Protein AF-A0A961PCQ4-F1 (afdb_monomer_lite)

Radius of gyration: 24.66 Å; chains: 1; bounding box: 70×44×62 Å

Foldseek 3Di:
DAAEEEEEDAAPDDDALQSQVLQQLQVPDRSYDHQYYAYDHADDAPADPVVVVVLVVLCVVPPADRPDPPPGDPPDRHPHDDDPAGPPRNQEYEYLRPPPVQQVCQARHVQGYKYKQLSDHQQLQLCLLVVPQKRKIWIWGHHPPDDIHTADIDIDGRDNRSSNRSSVCSNPVSVLVVQQSVCCSPVVGGDHPPPVPPDCPPSNPPPPPPRDHDHPVSVVVSVVSVVVVVVVVVVQVVCVVVQRHPPDDWDWDWDDPPVPTDPVPTHTADDPGQWHWADWDWDDDPNWIKIKIWIQGNVLRATFIWMWTDDDRYTHTPGGPGDDPHHDDDD

Sequence (331 aa):
MSIGVGVVLVREETPGPGERRFIKAISEDPRFHLCMVAAADPVETARPTLVDTALRLEARVFPAPDRVPTDLPEIAAPPAGLPEALPAGCDVVVDFSHDPAVLSLAGAAPEGVWRLSAYAPDAGLAEARDRAPVTPVTLTRHRAGAPPEKISSARYDTKFLASRNVAQIREKSVQIALQALAGLALDGAPATPDPTAGPARKTDRVNGTARPSFASGDLPGYGLRTVTELASRALMAAGERIGRRPGMFELRLGHGDGLGFDPAASVPLTPP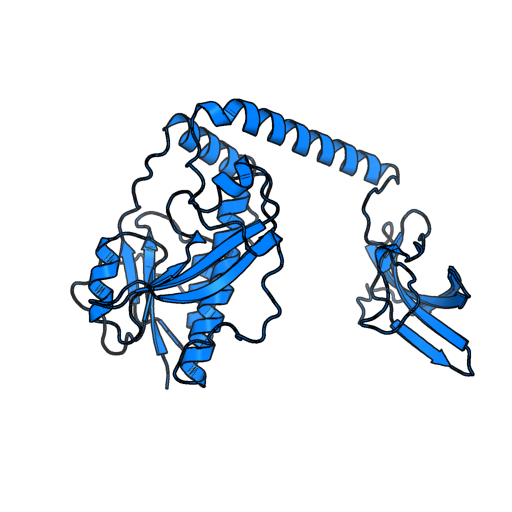AGTFWADPFLYQHDGTLYVFYEVYDYDTRRGHLDVGRVEADGMVPLGTALKRPYHLSYP

Structure (mmCIF, N/CA/C/O backbone):
data_AF-A0A961PCQ4-F1
#
_entry.id   AF-A0A961PCQ4-F1
#
loop_
_atom_site.group_PDB
_atom_site.id
_atom_site.type_symbol
_atom_site.label_atom_id
_atom_site.label_alt_id
_atom_site.label_comp_id
_atom_site.label_asym_id
_atom_site.label_entity_id
_atom_site.label_seq_id
_atom_site.pdbx_PDB_ins_code
_atom_site.Cartn_x
_atom_site.Cartn_y
_atom_site.Cartn_z
_atom_site.occupancy
_atom_site.B_iso_or_equiv
_atom_site.auth_seq_id
_atom_site.auth_comp_id
_atom_site.auth_asym_id
_atom_site.auth_atom_id
_atom_site.pdbx_PDB_model_num
ATOM 1 N N . MET A 1 1 ? -10.494 -5.145 -27.746 1.00 67.25 1 MET A N 1
ATOM 2 C CA . MET A 1 1 ? -9.099 -5.463 -28.118 1.00 67.25 1 MET A CA 1
ATOM 3 C C . MET A 1 1 ? -8.402 -5.861 -26.828 1.00 67.25 1 MET A C 1
ATOM 5 O O . MET A 1 1 ? -8.657 -5.194 -25.835 1.00 67.25 1 MET A O 1
ATOM 9 N N . SER A 1 2 ? -7.677 -6.981 -26.787 1.00 90.00 2 SER A N 1
ATOM 10 C CA . SER A 1 2 ? -6.960 -7.384 -25.565 1.00 90.00 2 SER A CA 1
ATOM 11 C C . SER A 1 2 ? -5.630 -6.636 -25.514 1.00 90.00 2 SER A C 1
ATOM 13 O O . SER A 1 2 ? -4.929 -6.631 -26.522 1.00 90.00 2 SER A O 1
ATOM 15 N N . ILE A 1 3 ? -5.318 -5.998 -24.386 1.00 95.81 3 ILE A N 1
ATOM 16 C CA . ILE A 1 3 ? -4.061 -5.268 -24.178 1.00 95.81 3 ILE A CA 1
ATOM 17 C C . ILE A 1 3 ? -2.992 -6.248 -23.689 1.00 95.81 3 ILE A C 1
ATOM 19 O O . ILE A 1 3 ? -3.194 -6.938 -22.685 1.00 95.81 3 ILE A O 1
ATOM 23 N N . GLY A 1 4 ? -1.853 -6.300 -24.374 1.00 96.56 4 GLY A N 1
ATOM 24 C CA . GLY A 1 4 ? -0.708 -7.099 -23.954 1.00 96.56 4 GLY A CA 1
ATOM 25 C C . GLY A 1 4 ? 0.109 -6.401 -22.887 1.00 96.56 4 GLY A C 1
ATOM 26 O O . GLY A 1 4 ? 0.644 -5.316 -23.106 1.00 96.56 4 GLY A O 1
ATOM 27 N N . VAL A 1 5 ? 0.223 -7.042 -21.728 1.00 97.50 5 VAL A N 1
ATOM 28 C CA . VAL A 1 5 ? 0.931 -6.511 -20.563 1.00 97.50 5 VAL A CA 1
ATOM 29 C C . VAL A 1 5 ? 2.194 -7.324 -20.316 1.00 97.50 5 VAL A C 1
ATOM 31 O O . VAL A 1 5 ? 2.135 -8.513 -20.002 1.00 97.50 5 VAL A O 1
ATOM 34 N N . GLY A 1 6 ? 3.349 -6.683 -20.465 1.00 95.88 6 GLY A N 1
ATOM 35 C CA . GLY A 1 6 ? 4.639 -7.220 -20.059 1.00 95.88 6 GLY A CA 1
ATOM 36 C C . GLY A 1 6 ? 4.927 -6.824 -18.618 1.00 95.88 6 GLY A C 1
ATOM 37 O O . GLY A 1 6 ? 4.655 -5.694 -18.221 1.00 95.88 6 GLY A O 1
ATOM 38 N N . VAL A 1 7 ? 5.485 -7.731 -17.825 1.00 95.56 7 VAL A N 1
ATOM 39 C CA . VAL A 1 7 ? 5.841 -7.472 -16.427 1.00 95.56 7 VAL A CA 1
ATOM 40 C C . VAL A 1 7 ? 7.334 -7.683 -16.232 1.00 95.56 7 VAL A C 1
ATOM 42 O O . VAL A 1 7 ? 7.876 -8.717 -16.621 1.00 95.56 7 VAL A O 1
ATOM 45 N N . VAL A 1 8 ? 7.998 -6.711 -15.608 1.00 95.06 8 VAL A N 1
ATOM 46 C CA . VAL A 1 8 ? 9.401 -6.830 -15.198 1.00 95.06 8 VAL A CA 1
ATOM 47 C C . VAL A 1 8 ? 9.481 -6.847 -13.679 1.00 95.06 8 VAL A C 1
ATOM 49 O O . VAL A 1 8 ? 9.004 -5.930 -13.009 1.00 95.06 8 VAL A O 1
ATOM 52 N N . LEU A 1 9 ? 10.078 -7.909 -13.146 1.00 93.38 9 LEU A N 1
ATOM 53 C CA . LEU A 1 9 ? 10.262 -8.161 -11.720 1.00 93.38 9 LEU A CA 1
ATOM 54 C C . LEU A 1 9 ? 11.734 -7.981 -11.328 1.00 93.38 9 LEU A C 1
ATOM 56 O O . LEU A 1 9 ? 12.618 -7.937 -12.185 1.00 93.38 9 LEU A O 1
ATOM 60 N N . VAL A 1 10 ? 12.000 -7.892 -10.027 1.00 90.12 10 VAL A N 1
ATOM 61 C CA . VAL A 1 10 ? 13.371 -7.914 -9.499 1.00 90.12 10 VAL A CA 1
ATOM 62 C C . VAL A 1 10 ? 13.916 -9.344 -9.569 1.00 90.12 10 VAL A C 1
ATOM 64 O O . VAL A 1 10 ? 13.238 -10.294 -9.175 1.00 90.12 10 VAL A O 1
ATOM 67 N N . ARG A 1 11 ? 15.135 -9.508 -10.088 1.00 83.81 11 ARG A N 1
ATOM 68 C CA . ARG A 1 11 ? 15.838 -10.795 -10.171 1.00 83.81 11 ARG A CA 1
ATOM 69 C C . ARG A 1 11 ? 16.103 -11.364 -8.778 1.00 83.81 11 ARG A C 1
ATOM 71 O O . ARG A 1 11 ? 16.409 -10.620 -7.856 1.00 83.81 11 ARG A O 1
ATOM 78 N N . GLU A 1 12 ? 16.003 -12.690 -8.650 1.00 69.81 12 GLU A N 1
ATOM 79 C CA . GLU A 1 12 ? 16.294 -13.448 -7.415 1.00 69.81 12 GLU A CA 1
ATOM 80 C C . GLU A 1 12 ? 15.431 -13.090 -6.188 1.00 69.81 12 GLU A C 1
ATOM 82 O O . GLU A 1 12 ? 15.579 -13.700 -5.129 1.00 69.81 12 GLU A O 1
ATOM 87 N N . GLU A 1 13 ? 14.461 -12.185 -6.330 1.00 76.12 13 GLU A N 1
ATOM 88 C CA . GLU A 1 13 ? 13.454 -11.908 -5.313 1.00 76.12 13 GLU A CA 1
ATOM 89 C C . GLU A 1 13 ? 12.154 -12.652 -5.630 1.00 76.12 13 GLU A C 1
ATOM 91 O O . GLU A 1 13 ? 11.633 -12.624 -6.747 1.00 76.12 13 GLU A O 1
ATOM 96 N N . THR A 1 14 ? 11.580 -13.312 -4.621 1.00 80.81 14 THR A N 1
ATOM 97 C CA . THR A 1 14 ? 10.211 -13.820 -4.736 1.00 80.81 14 THR A CA 1
ATOM 98 C C . THR A 1 14 ? 9.259 -12.632 -4.889 1.00 80.81 14 THR A C 1
ATOM 100 O O . THR A 1 14 ? 9.303 -11.745 -4.029 1.00 80.81 14 THR A O 1
ATOM 103 N N . PRO A 1 15 ? 8.367 -12.613 -5.897 1.00 85.69 15 PRO A N 1
ATOM 104 C CA . PRO A 1 15 ? 7.473 -11.482 -6.122 1.00 85.69 15 PRO A CA 1
ATOM 105 C C . PRO A 1 15 ? 6.664 -11.151 -4.869 1.00 85.69 15 PRO A C 1
ATOM 107 O O . PRO A 1 15 ? 6.107 -12.053 -4.232 1.00 85.69 15 PRO A O 1
ATOM 110 N N . GLY A 1 16 ? 6.595 -9.870 -4.511 1.00 87.38 16 GLY A N 1
ATOM 111 C CA . GLY A 1 16 ? 5.849 -9.410 -3.346 1.00 87.38 16 GLY A CA 1
ATOM 112 C C . GLY A 1 16 ? 4.325 -9.529 -3.509 1.00 87.38 16 GLY A C 1
ATOM 113 O O . GLY A 1 16 ? 3.816 -9.826 -4.595 1.00 87.38 16 GLY A O 1
ATOM 114 N N . PRO A 1 17 ? 3.549 -9.267 -2.439 1.00 88.69 17 PRO A N 1
ATOM 115 C CA . PRO A 1 17 ? 2.088 -9.291 -2.489 1.00 88.69 17 PRO A CA 1
ATOM 116 C C . PRO A 1 17 ? 1.465 -8.407 -3.582 1.00 88.69 17 PRO A C 1
ATOM 118 O O . PRO A 1 17 ? 0.441 -8.781 -4.152 1.00 88.69 17 PRO A O 1
ATOM 121 N N . GLY A 1 18 ? 2.059 -7.246 -3.883 1.00 91.62 18 GLY A N 1
ATOM 122 C CA . GLY A 1 18 ? 1.557 -6.329 -4.912 1.00 91.62 18 GLY A CA 1
ATOM 123 C C . GLY A 1 18 ? 1.711 -6.899 -6.315 1.00 91.62 18 GLY A C 1
ATOM 124 O O . GLY A 1 18 ? 0.737 -7.001 -7.054 1.00 91.62 18 GLY A O 1
ATOM 125 N N . GLU A 1 19 ? 2.915 -7.349 -6.646 1.00 92.44 19 GLU A N 1
ATOM 126 C CA . GLU A 1 19 ? 3.290 -7.933 -7.930 1.00 92.44 19 GLU A CA 1
ATOM 127 C C . GLU A 1 19 ? 2.440 -9.169 -8.222 1.00 92.44 19 GLU A C 1
ATOM 129 O O . GLU A 1 19 ? 1.870 -9.298 -9.302 1.00 92.44 19 GLU A O 1
ATOM 134 N N . ARG A 1 20 ? 2.265 -10.043 -7.224 1.00 90.81 20 ARG A N 1
ATOM 135 C CA . ARG A 1 20 ? 1.424 -11.240 -7.347 1.00 90.81 20 ARG A CA 1
ATOM 136 C C . ARG A 1 20 ? -0.045 -10.893 -7.572 1.00 90.81 20 ARG A C 1
ATOM 138 O O . ARG A 1 20 ? -0.682 -11.493 -8.432 1.00 90.81 20 ARG A O 1
ATOM 145 N N . ARG A 1 21 ? -0.584 -9.897 -6.856 1.00 91.38 21 ARG A N 1
ATOM 146 C CA . ARG A 1 21 ? -1.952 -9.401 -7.098 1.00 91.38 21 ARG A CA 1
ATOM 147 C C . ARG A 1 21 ? -2.116 -8.800 -8.480 1.00 91.38 21 ARG A C 1
ATOM 149 O O . ARG A 1 21 ? -3.144 -9.027 -9.106 1.00 91.38 21 ARG A O 1
ATOM 156 N N . PHE A 1 22 ? -1.124 -8.044 -8.937 1.00 94.44 22 PHE A N 1
ATOM 157 C CA . PHE A 1 22 ? -1.128 -7.463 -10.268 1.00 94.44 22 PHE A CA 1
ATOM 158 C C . PHE A 1 22 ? -1.162 -8.562 -11.333 1.00 94.44 22 PHE A C 1
ATOM 160 O O . PHE A 1 22 ? -2.079 -8.591 -12.144 1.00 94.44 22 PHE A O 1
ATOM 167 N N . ILE A 1 23 ? -0.232 -9.519 -11.273 1.00 92.50 23 ILE A N 1
ATOM 168 C CA . ILE A 1 23 ? -0.149 -10.633 -12.227 1.00 92.50 23 ILE A CA 1
ATOM 169 C C . ILE A 1 23 ? -1.435 -11.469 -1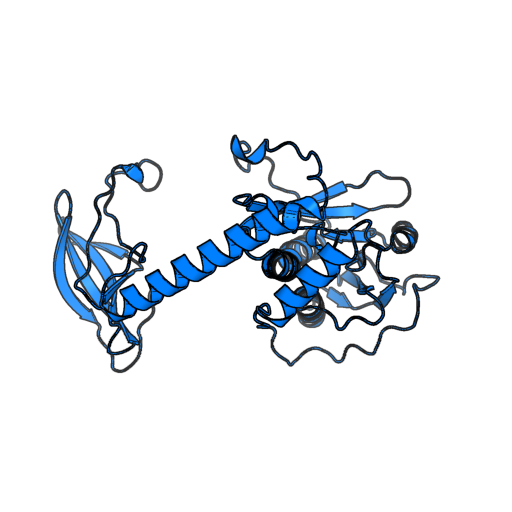2.218 1.00 92.50 23 ILE A C 1
ATOM 171 O O . ILE A 1 23 ? -1.954 -11.791 -13.287 1.00 92.50 23 ILE A O 1
ATOM 175 N N . LYS A 1 24 ? -1.991 -11.770 -11.036 1.00 90.88 24 LYS A N 1
ATOM 176 C CA . LYS A 1 24 ? -3.276 -12.474 -10.913 1.00 90.88 24 LYS A CA 1
ATOM 177 C C . LYS A 1 24 ? -4.404 -11.701 -11.596 1.00 90.88 24 LYS A C 1
ATOM 179 O O . LYS A 1 24 ? -5.091 -12.260 -12.440 1.00 90.88 24 LYS A O 1
ATOM 184 N N . ALA A 1 25 ? -4.542 -10.408 -11.297 1.00 92.44 25 ALA A N 1
ATOM 185 C CA . ALA A 1 25 ? -5.584 -9.566 -11.880 1.00 92.44 25 ALA A CA 1
ATOM 186 C C . ALA A 1 25 ? -5.478 -9.464 -13.412 1.00 92.44 25 ALA A C 1
ATOM 188 O O . ALA A 1 25 ? -6.495 -9.523 -14.093 1.00 92.44 25 ALA A O 1
ATOM 189 N N . ILE A 1 26 ? -4.261 -9.363 -13.959 1.00 93.94 26 ILE A N 1
ATOM 190 C CA . ILE A 1 26 ? -4.030 -9.382 -15.413 1.00 93.94 26 ILE A CA 1
ATOM 191 C C . ILE A 1 26 ? -4.387 -10.738 -16.030 1.00 93.94 26 ILE A C 1
ATOM 193 O O . ILE A 1 26 ? -4.901 -10.782 -17.140 1.00 93.94 26 ILE A O 1
ATOM 197 N N . SER A 1 27 ? -4.127 -11.838 -15.323 1.00 90.00 27 SER A N 1
ATOM 198 C CA . SER A 1 27 ? -4.375 -13.192 -15.836 1.00 90.00 27 SER A CA 1
ATOM 199 C C . SER A 1 27 ? -5.857 -13.588 -15.810 1.00 90.00 27 SER A C 1
ATOM 201 O O . SER A 1 27 ? -6.270 -14.444 -16.587 1.00 90.00 27 SER A O 1
ATOM 203 N N . GLU A 1 28 ? -6.656 -12.995 -14.919 1.00 91.19 28 GLU A N 1
ATOM 204 C CA . GLU A 1 28 ? -8.084 -13.311 -14.752 1.00 91.19 28 GLU A CA 1
ATOM 205 C C . GLU A 1 28 ? -9.019 -12.401 -15.559 1.00 91.19 28 GLU A C 1
ATOM 207 O O . GLU A 1 28 ? -10.178 -12.751 -15.786 1.00 91.19 28 GLU A O 1
ATOM 212 N N . ASP A 1 29 ? -8.545 -11.231 -15.989 1.00 93.69 29 ASP A N 1
ATOM 213 C CA . ASP A 1 29 ? -9.359 -10.260 -16.714 1.00 93.69 29 ASP A CA 1
ATOM 214 C C . ASP A 1 29 ? -9.207 -10.434 -18.238 1.00 93.69 29 ASP A C 1
ATOM 216 O O . ASP A 1 29 ? -8.116 -10.235 -18.776 1.00 93.69 29 ASP A O 1
ATOM 220 N N . PRO A 1 30 ? -10.291 -10.736 -18.980 1.00 94.38 30 PRO A N 1
ATOM 221 C CA . PRO A 1 30 ? -10.228 -11.019 -20.417 1.00 94.38 30 PRO A CA 1
ATOM 222 C C . PRO A 1 30 ? -9.809 -9.816 -21.279 1.00 94.38 30 PRO A C 1
ATOM 224 O O . PRO A 1 30 ? -9.543 -9.971 -22.474 1.00 94.38 30 PRO A O 1
ATOM 227 N N . ARG A 1 31 ? -9.773 -8.604 -20.711 1.00 95.25 31 ARG A N 1
ATOM 228 C CA . ARG A 1 31 ? -9.285 -7.401 -21.401 1.00 95.25 31 ARG A CA 1
ATOM 229 C C . ARG A 1 31 ? -7.768 -7.374 -21.528 1.00 95.25 31 ARG A C 1
ATOM 231 O O . ARG A 1 31 ? -7.260 -6.605 -22.343 1.00 95.25 31 ARG A O 1
ATOM 238 N N . PHE A 1 32 ? -7.058 -8.189 -20.755 1.00 95.94 32 PHE A N 1
ATOM 239 C CA . PHE A 1 32 ? -5.605 -8.224 -20.737 1.00 95.94 32 PHE A CA 1
ATOM 240 C C . PHE A 1 32 ? -5.087 -9.598 -21.151 1.00 95.94 32 PHE A C 1
ATOM 242 O O . PHE A 1 32 ? -5.785 -10.607 -21.068 1.00 95.94 32 PHE A O 1
ATOM 249 N N . HIS A 1 33 ? -3.843 -9.636 -21.606 1.00 93.44 33 HIS A N 1
ATOM 250 C CA . HIS A 1 33 ? -3.085 -10.872 -21.700 1.00 93.44 33 HIS A CA 1
ATOM 251 C C . HIS A 1 33 ? -1.651 -10.617 -21.241 1.00 93.44 33 HIS A C 1
ATOM 253 O O . HIS A 1 33 ? -1.031 -9.615 -21.596 1.00 93.44 33 HIS A O 1
ATOM 259 N N . LEU A 1 34 ? -1.115 -11.523 -20.428 1.00 92.94 34 LEU A N 1
ATOM 260 C CA . LEU A 1 34 ? 0.263 -11.450 -19.956 1.00 92.94 34 LEU A CA 1
ATOM 261 C C . LEU A 1 34 ? 1.207 -11.869 -21.100 1.00 92.94 34 LEU A C 1
ATOM 263 O O . LEU A 1 34 ? 1.381 -13.061 -21.341 1.00 92.94 34 LEU A O 1
ATOM 267 N N . CYS A 1 35 ? 1.792 -10.907 -21.827 1.00 92.12 35 CYS A N 1
ATOM 268 C CA . CYS A 1 35 ? 2.689 -11.192 -22.964 1.00 92.12 35 CYS A CA 1
ATOM 269 C C . CYS A 1 35 ? 4.089 -11.632 -22.525 1.00 92.12 35 CYS A C 1
ATOM 271 O O . CYS A 1 35 ? 4.787 -12.304 -23.282 1.00 92.12 35 CYS A O 1
ATOM 273 N N . MET A 1 36 ? 4.527 -11.228 -21.330 1.00 91.44 36 MET A N 1
ATOM 274 C CA . MET A 1 36 ? 5.896 -11.441 -20.871 1.00 91.44 36 MET A CA 1
ATOM 275 C C . MET A 1 36 ? 6.005 -11.325 -19.352 1.00 91.44 36 MET A C 1
ATOM 277 O O . MET A 1 36 ? 5.425 -10.417 -18.758 1.00 91.44 36 MET A O 1
ATOM 281 N N . VAL A 1 37 ? 6.846 -12.170 -18.752 1.00 91.50 37 VAL A N 1
ATOM 282 C CA . VAL A 1 37 ? 7.419 -11.947 -17.418 1.00 91.50 37 VAL A CA 1
ATOM 283 C C . VAL A 1 37 ? 8.940 -12.035 -17.536 1.00 91.50 37 VAL A C 1
ATOM 285 O O . VAL A 1 37 ? 9.466 -13.068 -17.942 1.00 91.50 37 VAL A O 1
ATOM 288 N N . ALA A 1 38 ? 9.640 -10.951 -17.211 1.00 91.88 38 ALA A N 1
ATOM 289 C CA . ALA A 1 38 ? 11.100 -10.853 -17.259 1.00 91.88 38 ALA A CA 1
ATOM 290 C C . ALA A 1 38 ? 11.667 -10.407 -15.902 1.00 91.88 38 ALA A C 1
ATOM 292 O O . ALA A 1 38 ? 10.926 -9.934 -15.036 1.00 91.88 38 ALA A O 1
ATOM 293 N N . ALA A 1 39 ? 12.982 -10.548 -15.718 1.00 91.25 39 ALA A N 1
ATOM 294 C CA . ALA A 1 39 ? 13.672 -10.133 -14.500 1.00 91.25 39 ALA A CA 1
ATOM 295 C C . ALA A 1 39 ? 14.844 -9.191 -14.786 1.00 91.25 39 ALA A C 1
ATOM 297 O O . ALA A 1 39 ? 15.755 -9.506 -15.558 1.00 91.25 39 ALA A O 1
ATOM 298 N N . ALA A 1 40 ? 14.842 -8.064 -14.087 1.00 92.06 40 ALA A N 1
ATOM 299 C CA . ALA A 1 40 ? 15.892 -7.059 -14.120 1.00 92.06 40 ALA A CA 1
ATOM 300 C C . ALA A 1 40 ? 16.693 -7.050 -12.816 1.00 92.06 40 ALA A C 1
ATOM 302 O O . ALA A 1 40 ? 16.262 -7.607 -11.804 1.00 92.06 40 ALA A O 1
ATOM 303 N N . ASP A 1 41 ? 17.872 -6.442 -12.852 1.00 88.44 41 ASP A N 1
ATOM 304 C CA . ASP A 1 41 ? 18.743 -6.393 -11.686 1.00 88.44 41 ASP A CA 1
ATOM 305 C C . ASP A 1 41 ? 18.175 -5.452 -10.608 1.00 88.44 41 ASP A C 1
ATOM 307 O O . ASP A 1 41 ? 17.523 -4.452 -10.926 1.00 88.44 41 ASP A O 1
ATOM 311 N N . PRO A 1 42 ? 18.365 -5.762 -9.313 1.00 84.94 42 PRO A N 1
ATOM 312 C CA . PRO A 1 42 ? 17.936 -4.869 -8.247 1.00 84.94 42 PRO A CA 1
ATOM 313 C C . PRO A 1 42 ? 18.697 -3.544 -8.335 1.00 84.94 42 PRO A C 1
ATOM 315 O O . PRO A 1 42 ? 19.916 -3.511 -8.503 1.00 84.94 42 PRO A O 1
ATOM 318 N N . VAL A 1 43 ? 17.985 -2.431 -8.167 1.00 87.50 43 VAL A N 1
ATOM 319 C CA . VAL A 1 43 ? 18.617 -1.109 -8.137 1.00 87.50 43 VAL A CA 1
ATOM 320 C C . VAL A 1 43 ? 19.382 -0.931 -6.827 1.00 87.50 43 VAL A C 1
ATOM 322 O O . VAL A 1 43 ? 18.802 -1.007 -5.740 1.00 87.50 43 VAL A O 1
ATOM 325 N N . GLU A 1 44 ? 20.681 -0.643 -6.924 1.00 79.31 44 GLU A N 1
ATOM 326 C CA . GLU A 1 44 ? 21.497 -0.321 -5.756 1.00 79.31 44 GLU A CA 1
ATOM 327 C C . GLU A 1 44 ? 20.973 0.933 -5.046 1.00 79.31 44 GLU A C 1
ATOM 329 O O . GLU A 1 44 ? 20.745 1.987 -5.645 1.00 79.31 44 GLU A O 1
ATOM 334 N N . THR A 1 45 ? 20.802 0.830 -3.728 1.00 80.38 45 THR A N 1
ATOM 335 C CA . THR A 1 45 ? 20.418 1.968 -2.889 1.00 80.38 45 THR A CA 1
ATOM 336 C C . THR A 1 45 ? 21.661 2.596 -2.270 1.00 80.38 45 THR A C 1
ATOM 338 O O . THR A 1 45 ? 22.481 1.878 -1.705 1.00 80.38 45 THR A O 1
ATOM 341 N N . ALA A 1 46 ? 21.755 3.928 -2.238 1.00 82.69 46 ALA A N 1
ATOM 342 C CA . ALA A 1 46 ? 22.822 4.646 -1.524 1.00 82.69 46 ALA A CA 1
ATOM 343 C C . ALA A 1 46 ? 22.680 4.596 0.018 1.00 82.69 46 ALA A C 1
ATOM 345 O O . ALA A 1 46 ? 23.340 5.348 0.741 1.00 82.69 46 ALA A O 1
ATOM 346 N N . ARG A 1 47 ? 21.786 3.747 0.545 1.00 89.19 47 ARG A N 1
ATOM 347 C CA . ARG A 1 47 ? 21.514 3.629 1.978 1.00 89.19 47 ARG A CA 1
ATOM 348 C C . ARG A 1 47 ? 22.701 3.010 2.723 1.00 89.19 47 ARG A C 1
ATOM 350 O O . ARG A 1 47 ? 23.266 2.020 2.260 1.00 89.19 47 ARG A O 1
ATOM 357 N N . PRO A 1 48 ? 23.025 3.497 3.935 1.00 92.81 48 PRO A N 1
ATOM 358 C CA . PRO A 1 48 ? 24.041 2.867 4.769 1.00 92.81 48 PRO A CA 1
ATOM 359 C C . PRO A 1 48 ? 23.682 1.421 5.142 1.00 92.81 48 PRO A C 1
ATOM 361 O O . PRO A 1 48 ? 22.547 1.134 5.525 1.00 92.81 48 PRO A O 1
ATOM 364 N N . THR A 1 49 ? 24.673 0.524 5.155 1.00 92.75 49 THR A N 1
ATOM 365 C CA . THR A 1 49 ? 24.502 -0.904 5.497 1.00 92.75 49 THR A CA 1
ATOM 366 C C . THR A 1 49 ? 23.847 -1.123 6.862 1.00 92.75 49 THR A C 1
ATOM 368 O O . THR A 1 49 ? 23.054 -2.048 7.033 1.00 92.75 49 THR A O 1
ATOM 371 N N . LEU A 1 50 ? 24.143 -0.260 7.841 1.00 94.50 50 LEU A N 1
ATOM 372 C CA . LEU A 1 50 ? 23.533 -0.325 9.170 1.00 94.50 50 LEU A CA 1
ATOM 373 C C . LEU A 1 50 ? 22.014 -0.104 9.112 1.00 94.50 50 LEU A C 1
ATOM 375 O O . LEU A 1 50 ? 21.262 -0.809 9.782 1.00 94.50 50 LEU A O 1
ATOM 379 N N . VAL A 1 51 ? 21.569 0.852 8.294 1.00 93.94 51 VAL A N 1
ATOM 380 C CA . VAL A 1 51 ? 20.147 1.150 8.091 1.00 93.94 51 VAL A CA 1
ATOM 381 C C . VAL A 1 51 ? 19.465 -0.014 7.383 1.00 93.94 51 VAL A C 1
ATOM 383 O O . VAL A 1 51 ? 18.423 -0.476 7.841 1.00 93.94 51 VAL A O 1
ATOM 386 N N . ASP A 1 52 ? 20.074 -0.536 6.318 1.00 92.50 52 ASP A N 1
ATOM 387 C CA . ASP A 1 52 ? 19.535 -1.682 5.580 1.00 92.50 52 ASP A CA 1
ATOM 388 C C . ASP A 1 52 ? 19.394 -2.921 6.484 1.00 92.50 52 ASP A C 1
ATOM 390 O O . ASP A 1 52 ? 18.343 -3.559 6.524 1.00 92.50 52 ASP A O 1
ATOM 394 N N . THR A 1 53 ? 20.403 -3.192 7.318 1.00 94.88 53 THR A N 1
ATOM 395 C CA . THR A 1 53 ? 20.368 -4.279 8.310 1.00 94.88 53 THR A CA 1
ATOM 396 C C . THR A 1 53 ? 19.236 -4.092 9.322 1.00 94.88 53 THR A C 1
ATOM 398 O O . THR A 1 53 ? 18.507 -5.041 9.617 1.00 94.88 53 THR A O 1
ATOM 401 N N . ALA A 1 54 ? 19.054 -2.873 9.841 1.00 95.00 54 ALA A N 1
ATOM 402 C CA . ALA A 1 54 ? 17.991 -2.566 10.795 1.00 95.00 54 ALA A CA 1
ATOM 403 C C . ALA A 1 54 ? 16.592 -2.747 10.180 1.00 95.00 54 ALA A C 1
ATOM 405 O O . ALA A 1 54 ? 15.717 -3.339 10.811 1.00 95.00 54 ALA A O 1
ATOM 406 N N . LEU A 1 55 ? 16.392 -2.305 8.935 1.00 94.44 55 LEU A N 1
ATOM 407 C CA . LEU A 1 55 ? 15.124 -2.460 8.217 1.00 94.44 55 LEU A CA 1
ATOM 408 C C . LEU A 1 55 ? 14.824 -3.926 7.877 1.00 94.44 55 LEU A C 1
ATOM 410 O O . LEU A 1 55 ? 13.679 -4.358 8.014 1.00 94.44 55 LEU A O 1
ATOM 414 N N . ARG A 1 56 ? 15.837 -4.719 7.500 1.00 93.31 56 ARG A N 1
ATOM 415 C CA . ARG A 1 56 ? 15.690 -6.174 7.306 1.00 93.31 56 ARG A CA 1
ATOM 416 C C . ARG A 1 56 ? 15.304 -6.880 8.604 1.00 93.31 56 ARG A C 1
ATOM 418 O O . ARG A 1 56 ? 14.432 -7.749 8.594 1.00 93.31 56 ARG A O 1
ATOM 425 N N . LEU A 1 57 ? 15.924 -6.501 9.723 1.00 95.75 57 LEU A N 1
ATOM 426 C CA . LEU A 1 57 ? 15.566 -7.037 11.035 1.00 95.75 57 LEU A CA 1
ATOM 427 C C . LEU A 1 57 ? 14.129 -6.659 11.410 1.00 95.75 57 LEU A C 1
ATOM 429 O O . LEU A 1 57 ? 13.367 -7.524 11.834 1.00 95.75 57 LEU A O 1
ATOM 433 N N . GLU A 1 58 ? 13.735 -5.402 11.206 1.00 95.94 58 GLU A N 1
ATOM 434 C CA . GLU A 1 58 ? 12.365 -4.948 11.440 1.00 95.94 58 GLU A CA 1
ATOM 435 C C . GLU A 1 58 ? 11.350 -5.744 10.612 1.00 95.94 58 GLU A C 1
ATOM 437 O O . GLU A 1 58 ? 10.377 -6.244 11.173 1.00 95.94 58 GLU A O 1
ATOM 442 N N . ALA A 1 59 ? 11.599 -5.922 9.311 1.00 93.38 59 ALA A N 1
ATOM 443 C CA . ALA A 1 59 ? 10.729 -6.690 8.422 1.00 93.38 59 ALA A CA 1
ATOM 444 C C . ALA A 1 59 ? 10.600 -8.158 8.861 1.00 93.38 59 ALA A C 1
ATOM 446 O O . ALA A 1 59 ? 9.532 -8.754 8.732 1.00 93.38 59 ALA A O 1
ATOM 447 N N . ARG A 1 60 ? 11.672 -8.738 9.417 1.00 93.88 60 ARG A N 1
ATOM 448 C CA . ARG A 1 60 ? 11.678 -10.109 9.941 1.00 93.88 60 ARG A CA 1
ATOM 449 C C . AR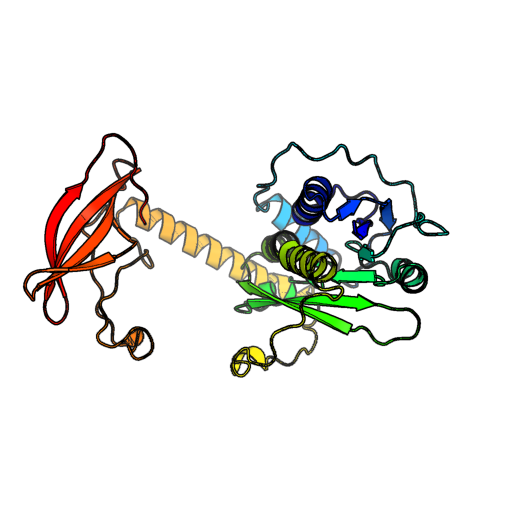G A 1 60 ? 10.918 -10.244 11.262 1.00 93.88 60 ARG A C 1
ATOM 451 O O . ARG A 1 60 ? 10.252 -11.252 11.472 1.00 93.88 60 ARG A O 1
ATOM 458 N N . VAL A 1 61 ? 11.032 -9.263 12.156 1.00 94.06 61 VAL A N 1
ATOM 459 C CA . VAL A 1 61 ? 10.361 -9.275 13.470 1.00 94.06 61 VAL A CA 1
ATOM 460 C C . VAL A 1 61 ? 8.884 -8.894 13.344 1.00 94.06 61 VAL A C 1
ATOM 462 O O . VAL A 1 61 ? 8.032 -9.461 14.026 1.00 94.06 61 VAL A O 1
ATOM 465 N N . PHE A 1 62 ? 8.566 -7.957 12.452 1.00 91.75 62 PHE A N 1
ATOM 466 C CA . PHE A 1 62 ? 7.224 -7.419 12.247 1.00 91.75 62 PHE A CA 1
ATOM 467 C C . PHE A 1 62 ? 6.773 -7.560 10.789 1.00 91.75 62 PHE A C 1
ATOM 469 O O . PHE A 1 62 ? 6.442 -6.548 10.155 1.00 91.75 62 PHE A O 1
ATOM 476 N N . PRO A 1 63 ? 6.679 -8.794 10.261 1.00 89.62 63 PRO A N 1
ATOM 477 C CA . PRO A 1 63 ? 6.330 -9.013 8.866 1.00 89.62 63 PRO A CA 1
ATOM 478 C C . PRO A 1 63 ? 5.002 -8.342 8.515 1.00 89.62 63 PRO A C 1
ATOM 480 O O . PRO A 1 63 ? 4.088 -8.214 9.348 1.00 89.62 63 PRO A O 1
ATOM 483 N N . ALA A 1 64 ? 4.920 -7.869 7.273 1.00 86.56 64 ALA A N 1
ATOM 484 C CA . ALA A 1 64 ? 3.660 -7.439 6.697 1.00 86.56 64 ALA A CA 1
ATOM 485 C C . ALA A 1 64 ? 2.756 -8.671 6.503 1.00 86.56 64 ALA A C 1
ATOM 487 O O . ALA A 1 64 ? 3.254 -9.736 6.137 1.00 86.56 64 ALA A O 1
ATOM 488 N N . PRO A 1 65 ? 1.446 -8.563 6.776 1.00 82.50 65 PRO A N 1
ATOM 489 C CA . PRO A 1 65 ? 0.532 -9.675 6.568 1.00 82.50 65 PRO A CA 1
ATOM 490 C C . PRO A 1 65 ? 0.413 -9.982 5.074 1.00 82.50 65 PRO A C 1
ATOM 492 O O . PRO A 1 65 ? -0.019 -9.131 4.301 1.00 82.50 65 PRO A O 1
ATOM 495 N N . ASP A 1 66 ? 0.741 -11.209 4.687 1.00 79.75 66 ASP A N 1
ATOM 496 C CA . ASP A 1 66 ? 0.529 -11.687 3.327 1.00 79.75 66 ASP A CA 1
ATOM 497 C C . ASP A 1 66 ? -0.901 -12.214 3.191 1.00 79.75 66 ASP A C 1
ATOM 499 O O . ASP A 1 66 ? -1.260 -13.248 3.752 1.00 79.75 66 ASP A O 1
ATOM 503 N N . ARG A 1 67 ? -1.753 -11.437 2.521 1.00 72.88 67 ARG A N 1
ATOM 504 C CA . ARG A 1 67 ? -3.174 -11.762 2.323 1.00 72.88 67 ARG A CA 1
ATOM 505 C C . ARG A 1 67 ? -3.492 -12.136 0.878 1.00 72.88 67 ARG A C 1
ATOM 507 O O . ARG A 1 67 ? -4.646 -12.024 0.476 1.00 72.88 67 ARG A O 1
ATOM 514 N N . VAL A 1 68 ? -2.490 -12.455 0.060 1.00 71.19 68 VAL A N 1
ATOM 515 C CA . VAL A 1 68 ? -2.741 -12.876 -1.324 1.00 71.19 68 VAL A CA 1
ATOM 516 C C . VAL A 1 68 ? -3.150 -14.351 -1.315 1.00 71.19 68 VAL A C 1
ATOM 518 O O . VAL A 1 68 ? -2.420 -15.160 -0.745 1.00 71.19 68 VAL A O 1
ATOM 521 N N . PRO A 1 69 ? -4.299 -14.712 -1.910 1.00 64.38 69 PRO A N 1
ATOM 522 C CA . PRO A 1 69 ? -4.641 -16.106 -2.174 1.00 64.38 69 PRO A CA 1
ATOM 523 C C . PRO A 1 69 ? -3.502 -16.849 -2.897 1.00 64.38 69 PRO A C 1
ATOM 525 O O . PRO A 1 69 ? -2.796 -16.271 -3.722 1.00 64.38 69 PRO A O 1
ATOM 528 N N . THR A 1 70 ? -3.280 -18.116 -2.544 1.00 64.69 70 THR A N 1
ATOM 529 C CA . THR A 1 70 ? -2.151 -18.936 -3.030 1.00 64.69 70 THR A CA 1
ATOM 530 C C . THR A 1 70 ? -2.324 -19.454 -4.459 1.00 64.69 70 THR A C 1
ATOM 532 O O . THR A 1 70 ? -1.387 -20.014 -5.018 1.00 64.69 70 THR A O 1
ATOM 535 N N . ASP A 1 71 ? -3.508 -19.288 -5.043 1.00 70.75 71 ASP A N 1
ATOM 536 C CA . ASP A 1 71 ? -3.874 -19.656 -6.412 1.00 70.75 71 ASP A CA 1
ATOM 537 C C . ASP A 1 71 ? -3.341 -18.631 -7.424 1.00 70.75 71 ASP A C 1
ATOM 539 O O . ASP A 1 71 ? -4.076 -17.998 -8.183 1.00 70.75 71 ASP A O 1
ATOM 543 N N . LEU A 1 72 ? -2.028 -18.434 -7.417 1.00 68.00 72 LEU A N 1
ATOM 544 C CA . LEU A 1 72 ? -1.375 -17.650 -8.451 1.00 68.00 72 LEU A CA 1
ATOM 545 C C . LEU A 1 72 ? -1.164 -18.522 -9.687 1.00 68.00 72 LEU A C 1
ATOM 547 O O . LEU A 1 72 ? -0.879 -19.715 -9.539 1.00 68.00 72 LEU A O 1
ATOM 551 N N . PRO A 1 73 ? -1.264 -17.948 -10.899 1.00 68.12 73 PRO A N 1
ATOM 552 C CA . PRO A 1 73 ? -0.761 -18.636 -12.078 1.00 68.12 73 PRO A CA 1
ATOM 553 C C . PRO A 1 73 ? 0.695 -19.029 -11.816 1.00 68.12 73 PRO A C 1
ATOM 555 O O . PRO A 1 73 ? 1.429 -18.283 -11.163 1.00 68.12 73 PRO A O 1
ATOM 558 N N . GLU A 1 74 ? 1.105 -20.207 -12.282 1.00 62.56 74 GLU A N 1
ATOM 559 C CA . GLU A 1 74 ? 2.487 -20.653 -12.140 1.00 62.56 74 GLU A CA 1
ATOM 560 C C . GLU A 1 74 ? 3.385 -19.682 -12.918 1.00 62.56 74 GLU A C 1
ATOM 562 O O . GLU A 1 74 ? 3.469 -19.714 -14.145 1.00 62.56 74 GLU A O 1
ATOM 567 N N . ILE A 1 75 ? 4.002 -18.743 -12.198 1.00 62.38 75 ILE A N 1
ATOM 568 C CA . ILE A 1 75 ? 4.965 -17.816 -12.777 1.00 62.38 75 ILE A CA 1
ATOM 569 C C . ILE A 1 75 ? 6.248 -18.622 -12.920 1.00 62.38 75 ILE A C 1
ATOM 571 O O . ILE A 1 75 ? 6.986 -18.794 -11.947 1.00 62.38 75 ILE A O 1
ATOM 575 N N . ALA A 1 76 ? 6.500 -19.153 -14.118 1.00 58.88 76 ALA A N 1
ATOM 576 C CA . ALA A 1 76 ? 7.806 -19.712 -14.438 1.00 58.88 76 ALA A CA 1
ATOM 577 C C . ALA A 1 76 ? 8.878 -18.687 -14.047 1.00 58.88 76 ALA A C 1
ATOM 579 O O . ALA A 1 76 ? 8.699 -17.488 -14.289 1.00 58.88 76 ALA A O 1
ATOM 580 N N . ALA A 1 77 ? 9.962 -19.148 -13.415 1.00 63.31 77 ALA A N 1
ATOM 581 C CA . ALA A 1 77 ? 11.063 -18.263 -13.062 1.00 63.31 77 ALA A CA 1
ATOM 582 C C . ALA A 1 77 ? 11.459 -17.473 -14.322 1.00 63.31 77 ALA A C 1
ATOM 584 O O . ALA A 1 77 ? 11.740 -18.100 -15.351 1.00 63.31 77 ALA A O 1
ATOM 585 N N . PRO A 1 78 ? 11.402 -16.129 -14.287 1.00 65.75 78 PRO A N 1
ATOM 586 C CA . PRO A 1 78 ? 11.661 -15.335 -15.474 1.00 65.75 78 PRO A CA 1
ATOM 587 C C . PRO A 1 78 ? 13.061 -15.663 -16.009 1.00 65.75 78 PRO A C 1
ATOM 589 O O . PRO A 1 78 ? 13.984 -15.855 -15.208 1.00 65.75 78 PRO A O 1
ATOM 592 N N . PRO A 1 79 ? 13.240 -15.744 -17.340 1.00 67.00 79 PRO A N 1
ATOM 593 C CA . PRO A 1 79 ? 14.560 -15.934 -17.920 1.00 67.00 79 PRO A CA 1
ATOM 594 C C . PRO A 1 79 ? 15.509 -14.831 -17.435 1.00 67.00 79 PRO A C 1
ATOM 596 O O . PRO A 1 79 ? 15.092 -13.709 -17.138 1.00 67.00 79 PRO A O 1
ATOM 599 N N . ALA A 1 80 ? 16.794 -15.165 -17.320 1.00 66.56 80 ALA A N 1
ATOM 600 C CA . ALA A 1 80 ? 17.792 -14.220 -16.841 1.00 66.56 80 ALA A CA 1
ATOM 601 C C . ALA A 1 80 ? 17.950 -13.058 -17.836 1.00 66.56 80 ALA A C 1
ATOM 603 O O . ALA A 1 80 ? 18.411 -13.263 -18.957 1.00 66.56 80 ALA A O 1
ATOM 604 N N . GLY A 1 81 ? 17.601 -11.845 -17.400 1.00 77.62 81 GLY A N 1
ATOM 605 C CA . GLY A 1 81 ? 17.817 -10.613 -18.156 1.00 77.62 81 GLY A CA 1
ATOM 606 C C . GLY A 1 81 ? 16.567 -10.045 -18.824 1.00 77.62 81 GLY A C 1
ATOM 607 O O . GLY A 1 81 ? 15.492 -10.646 -18.845 1.00 77.62 81 GLY A O 1
ATOM 608 N N . LEU A 1 82 ? 16.729 -8.837 -19.362 1.00 86.81 82 LEU A N 1
ATOM 609 C CA . LEU A 1 82 ? 15.722 -8.191 -20.197 1.00 86.81 82 LEU A CA 1
ATOM 610 C C . LEU A 1 82 ? 15.771 -8.769 -21.613 1.00 86.81 82 LEU A C 1
ATOM 612 O O . LEU A 1 82 ? 16.860 -9.078 -22.101 1.00 86.81 82 LEU A O 1
ATOM 616 N N . PRO A 1 83 ? 14.622 -8.914 -22.291 1.00 86.44 83 PRO A N 1
ATOM 617 C CA . PRO A 1 83 ? 14.621 -9.376 -23.669 1.00 86.44 83 PRO A CA 1
ATOM 618 C C . PRO A 1 83 ? 15.232 -8.319 -24.597 1.00 86.44 83 PRO A C 1
ATOM 620 O O . PRO A 1 83 ? 15.058 -7.118 -24.391 1.00 86.44 83 PRO A O 1
ATOM 623 N N . GLU A 1 84 ? 15.879 -8.767 -25.672 1.00 84.00 84 GLU A N 1
ATOM 624 C CA . GLU A 1 84 ? 16.371 -7.871 -26.730 1.00 84.00 84 GLU A CA 1
ATOM 625 C C . GLU A 1 84 ? 15.223 -7.199 -27.505 1.00 84.00 84 GLU A C 1
ATOM 627 O O . GLU A 1 84 ? 15.372 -6.087 -28.007 1.00 84.00 84 GLU A O 1
ATOM 632 N N . ALA A 1 85 ? 14.065 -7.862 -27.586 1.00 87.81 85 ALA A N 1
ATOM 633 C CA . ALA A 1 85 ? 12.858 -7.356 -28.228 1.00 87.81 85 ALA A CA 1
ATOM 634 C C . ALA A 1 85 ? 11.602 -7.813 -27.475 1.00 87.81 85 ALA A C 1
ATOM 636 O O . ALA A 1 85 ? 11.543 -8.933 -26.964 1.00 87.81 85 ALA A O 1
ATOM 637 N N . LEU A 1 86 ? 10.578 -6.957 -27.431 1.00 92.31 86 LEU A N 1
ATOM 638 C CA . LEU A 1 86 ? 9.293 -7.321 -26.839 1.00 92.31 86 LEU A CA 1
ATOM 639 C C . LEU A 1 86 ? 8.548 -8.340 -27.720 1.00 92.31 86 LEU A C 1
ATOM 641 O O . LEU A 1 86 ? 8.599 -8.232 -28.949 1.00 92.31 86 LEU A O 1
ATOM 645 N N . PRO A 1 87 ? 7.818 -9.300 -27.122 1.00 91.69 87 PRO A N 1
ATOM 646 C CA . PRO A 1 87 ? 6.925 -10.179 -27.869 1.00 91.69 87 PRO A CA 1
ATOM 647 C C . PRO A 1 87 ? 5.894 -9.391 -28.687 1.00 91.69 87 PRO A C 1
ATOM 649 O O . PRO A 1 87 ? 5.449 -8.313 -28.286 1.00 91.69 87 PRO A O 1
ATOM 652 N N . ALA A 1 88 ? 5.477 -9.945 -29.826 1.00 90.38 88 ALA A N 1
ATOM 653 C CA . ALA A 1 88 ? 4.420 -9.344 -30.632 1.00 90.38 88 ALA A CA 1
ATOM 654 C C . ALA A 1 88 ? 3.124 -9.204 -29.811 1.00 90.38 88 ALA A C 1
ATOM 656 O O . ALA A 1 88 ? 2.723 -10.139 -29.121 1.00 90.38 88 ALA A O 1
ATOM 657 N N . GLY A 1 89 ? 2.475 -8.041 -29.903 1.00 91.25 89 GLY A N 1
ATOM 658 C CA . GLY A 1 89 ? 1.252 -7.736 -29.153 1.00 91.25 89 GLY A CA 1
ATOM 659 C C . GLY A 1 89 ? 1.478 -7.230 -27.727 1.00 91.25 89 GLY A C 1
ATOM 660 O O . GLY A 1 89 ? 0.507 -7.037 -27.012 1.00 91.25 89 GLY A O 1
ATOM 661 N N . CYS A 1 90 ? 2.725 -7.001 -27.302 1.00 95.38 90 CYS A N 1
ATOM 662 C CA . CYS A 1 90 ? 3.022 -6.411 -25.998 1.00 95.38 90 CYS A CA 1
ATOM 663 C C . CYS A 1 90 ? 2.876 -4.879 -26.060 1.00 95.38 90 CYS A C 1
ATOM 665 O O . CYS A 1 90 ? 3.762 -4.171 -26.540 1.00 95.38 90 CYS A O 1
ATOM 667 N N . ASP A 1 91 ? 1.730 -4.379 -25.601 1.00 96.19 91 ASP A N 1
ATOM 668 C CA . ASP A 1 91 ? 1.332 -2.974 -25.717 1.00 96.19 91 ASP A CA 1
ATOM 669 C C . ASP A 1 91 ? 1.966 -2.086 -24.638 1.00 96.19 91 ASP A C 1
ATOM 671 O O . ASP A 1 91 ? 2.299 -0.928 -24.893 1.00 96.19 91 ASP A O 1
ATOM 675 N N . VAL A 1 92 ? 2.141 -2.625 -23.428 1.00 97.31 92 VAL A N 1
ATOM 676 C CA . VAL A 1 92 ? 2.622 -1.904 -22.241 1.00 97.31 92 VAL A CA 1
ATOM 677 C C . VAL A 1 92 ? 3.552 -2.780 -21.409 1.00 97.31 92 VAL A C 1
ATOM 679 O O . VAL A 1 92 ? 3.315 -3.975 -21.249 1.00 97.31 92 VAL A O 1
ATOM 682 N N . VAL A 1 93 ? 4.592 -2.182 -20.824 1.00 97.94 93 VAL A N 1
ATOM 683 C CA . VAL A 1 93 ? 5.476 -2.857 -19.861 1.00 97.94 93 VAL A CA 1
ATOM 684 C C . VAL A 1 93 ? 5.293 -2.239 -18.480 1.00 97.94 93 VAL A C 1
ATOM 686 O O . VAL A 1 93 ? 5.543 -1.052 -18.304 1.00 97.94 93 VAL A O 1
ATOM 689 N N . VAL A 1 94 ? 4.895 -3.026 -17.483 1.00 98.00 94 VAL A N 1
ATOM 690 C CA . VAL A 1 94 ? 4.832 -2.606 -16.078 1.00 98.00 94 VAL A CA 1
ATOM 691 C C . VAL A 1 94 ? 6.095 -3.061 -15.359 1.00 98.00 94 VAL A C 1
ATOM 693 O O . VAL A 1 94 ? 6.376 -4.254 -15.243 1.00 98.00 94 VAL A O 1
ATOM 696 N N . ASP A 1 95 ? 6.865 -2.088 -14.884 1.00 97.06 95 ASP A N 1
ATOM 697 C CA . ASP A 1 95 ? 8.177 -2.298 -14.287 1.00 97.06 95 ASP A CA 1
ATOM 698 C C . ASP A 1 95 ? 8.136 -2.131 -12.762 1.00 97.06 95 ASP A C 1
ATOM 700 O O . ASP A 1 95 ? 7.961 -1.026 -12.235 1.00 97.06 95 ASP A O 1
ATOM 704 N N . PHE A 1 96 ? 8.330 -3.249 -12.059 1.00 95.69 96 PHE A N 1
ATOM 705 C CA . PHE A 1 96 ? 8.457 -3.311 -10.603 1.00 95.69 96 PHE A CA 1
ATOM 706 C C . PHE A 1 96 ? 9.913 -3.273 -10.122 1.00 95.69 96 PHE A C 1
ATOM 708 O O . PHE A 1 96 ? 10.147 -3.113 -8.926 1.00 95.69 96 PHE A O 1
ATOM 715 N N . SER A 1 97 ? 10.886 -3.399 -11.028 1.00 93.94 97 SER A N 1
ATOM 716 C CA . SER A 1 97 ? 12.315 -3.429 -10.698 1.00 93.94 97 SER A CA 1
ATOM 717 C C . SER A 1 97 ? 12.931 -2.042 -10.538 1.00 93.94 97 SER A C 1
ATOM 719 O O . SER A 1 97 ? 13.862 -1.868 -9.757 1.00 93.94 97 SER A O 1
ATOM 721 N N . HIS A 1 98 ? 12.404 -1.056 -11.276 1.00 94.19 98 HIS A N 1
ATOM 722 C CA . HIS A 1 98 ? 12.983 0.284 -11.435 1.00 94.19 98 HIS A CA 1
ATOM 723 C C . HIS A 1 98 ? 14.393 0.324 -12.044 1.00 94.19 98 HIS A C 1
ATOM 725 O O . HIS A 1 98 ? 14.967 1.413 -12.134 1.00 94.19 98 HIS A O 1
ATOM 731 N N . ASP A 1 99 ? 14.924 -0.796 -12.542 1.00 94.12 99 ASP A N 1
ATOM 732 C CA . ASP A 1 99 ? 16.220 -0.851 -13.222 1.00 94.12 99 ASP A CA 1
ATOM 733 C C . ASP A 1 99 ? 16.218 0.094 -14.439 1.00 94.12 99 ASP A C 1
ATOM 735 O O . ASP A 1 99 ? 15.375 -0.049 -15.331 1.00 94.12 99 ASP A O 1
ATOM 739 N N . PRO A 1 100 ? 17.113 1.099 -14.515 1.00 93.25 100 PRO A N 1
ATOM 740 C CA . PRO A 1 100 ? 17.198 2.005 -15.658 1.00 93.25 100 PRO A CA 1
ATOM 741 C C . PRO A 1 100 ? 17.258 1.300 -17.020 1.00 93.25 100 PRO A C 1
ATOM 743 O O . PRO A 1 100 ? 16.734 1.848 -17.991 1.00 93.25 100 PRO A O 1
ATOM 746 N N . ALA A 1 101 ? 17.821 0.088 -17.096 1.00 93.94 101 ALA A N 1
ATOM 747 C CA . ALA A 1 101 ? 17.892 -0.693 -18.328 1.00 93.94 101 ALA A CA 1
ATOM 748 C C . ALA A 1 101 ? 16.504 -1.003 -18.919 1.00 93.94 101 ALA A C 1
ATOM 750 O O . ALA A 1 101 ? 16.353 -1.037 -20.141 1.00 93.94 101 ALA A O 1
ATOM 751 N N . VAL A 1 102 ? 15.463 -1.131 -18.087 1.00 95.25 102 VAL A N 1
ATOM 752 C CA . VAL A 1 102 ? 14.083 -1.406 -18.532 1.00 95.25 102 VAL A CA 1
ATOM 753 C C . VAL A 1 102 ? 13.516 -0.266 -19.375 1.00 95.25 102 VAL A C 1
ATOM 755 O O . VAL A 1 102 ? 12.713 -0.504 -20.275 1.00 95.25 102 VAL A O 1
ATOM 758 N N . LEU A 1 103 ? 13.959 0.977 -19.151 1.00 94.88 103 LEU A N 1
ATOM 759 C CA . LEU A 1 103 ? 13.491 2.131 -19.927 1.00 94.88 103 LEU A CA 1
ATOM 760 C C . LEU A 1 103 ? 13.890 2.054 -21.407 1.00 94.88 103 LEU A C 1
ATOM 762 O O . LEU A 1 103 ? 13.270 2.729 -22.226 1.00 94.88 103 LEU A O 1
ATOM 766 N N . SER A 1 104 ? 14.865 1.214 -21.772 1.00 93.31 104 SER A N 1
ATOM 767 C CA . SER A 1 104 ? 15.193 0.940 -23.178 1.00 93.31 104 SER A CA 1
ATOM 768 C C . SER A 1 104 ? 14.021 0.312 -23.949 1.00 93.31 104 SER A C 1
ATOM 770 O O . SER A 1 104 ? 13.871 0.557 -25.145 1.00 93.31 104 SER A O 1
ATOM 772 N N . LEU A 1 105 ? 13.122 -0.403 -23.259 1.00 94.12 105 LEU A N 1
ATOM 773 C CA . LEU A 1 105 ? 11.925 -1.023 -23.840 1.00 94.12 105 LEU A CA 1
ATOM 774 C C . LEU A 1 105 ? 10.814 -0.007 -24.156 1.00 94.12 105 LEU A C 1
ATOM 776 O O . LEU A 1 105 ? 9.862 -0.330 -24.866 1.00 94.12 105 LEU A O 1
ATOM 780 N N . ALA A 1 106 ? 10.928 1.238 -23.676 1.00 94.12 106 ALA A N 1
ATOM 781 C CA . ALA A 1 106 ? 9.899 2.270 -23.827 1.00 94.12 106 ALA A CA 1
ATOM 782 C C . ALA A 1 106 ? 9.635 2.696 -25.281 1.00 94.12 106 ALA A C 1
ATOM 784 O O . ALA A 1 106 ? 8.618 3.334 -25.545 1.00 94.12 106 ALA A O 1
ATOM 785 N N . GLY A 1 107 ? 10.550 2.395 -26.207 1.00 92.38 107 GLY A N 1
ATOM 786 C CA . GLY A 1 107 ? 10.350 2.611 -27.643 1.00 92.38 107 GLY A CA 1
ATOM 787 C C . GLY A 1 107 ? 9.688 1.437 -28.367 1.00 92.38 107 GLY A C 1
ATOM 788 O O . GLY A 1 107 ? 9.174 1.626 -29.464 1.00 92.38 107 GLY A O 1
ATOM 789 N N . ALA A 1 108 ? 9.704 0.240 -27.772 1.00 93.19 108 ALA A N 1
ATOM 790 C CA . ALA A 1 108 ? 9.159 -0.977 -28.371 1.00 93.19 108 ALA A CA 1
ATOM 791 C C . ALA A 1 108 ? 7.690 -1.224 -27.983 1.00 93.19 108 ALA A C 1
ATOM 793 O O . ALA A 1 108 ? 6.961 -1.848 -28.747 1.00 93.19 108 ALA A O 1
ATOM 794 N N . ALA A 1 109 ? 7.257 -0.729 -26.819 1.00 94.50 109 ALA A N 1
ATOM 795 C CA . ALA A 1 109 ? 5.872 -0.806 -26.357 1.00 94.50 109 ALA A CA 1
ATOM 796 C C . ALA A 1 109 ? 5.087 0.464 -26.759 1.00 94.50 109 ALA A C 1
ATOM 798 O O . ALA A 1 109 ? 5.499 1.558 -26.362 1.00 94.50 109 ALA A O 1
ATOM 799 N N . PRO A 1 110 ? 3.952 0.360 -27.479 1.00 94.25 110 PRO A N 1
ATOM 800 C CA . PRO A 1 110 ? 3.080 1.493 -27.824 1.00 94.25 110 PRO A CA 1
ATOM 801 C C . PRO A 1 110 ? 2.724 2.419 -26.646 1.00 94.25 110 PRO A C 1
ATOM 803 O O . PRO A 1 110 ? 2.794 3.647 -26.753 1.00 94.25 110 PRO A O 1
ATOM 806 N N . GLU A 1 111 ? 2.401 1.840 -25.489 1.00 95.50 111 GLU A N 1
ATOM 807 C CA . GLU A 1 111 ? 2.066 2.570 -24.262 1.00 95.50 111 GLU A CA 1
ATOM 808 C C . GLU A 1 111 ? 3.262 2.788 -23.330 1.00 95.50 111 GLU A C 1
ATOM 810 O O . GLU A 1 111 ? 3.120 3.368 -22.248 1.00 95.50 111 GLU A O 1
ATOM 815 N N . GLY A 1 112 ? 4.456 2.402 -23.777 1.00 96.25 112 GLY A N 1
ATOM 816 C CA . GLY A 1 112 ? 5.715 2.609 -23.082 1.00 96.25 112 GLY A CA 1
ATOM 817 C C . GLY A 1 112 ? 5.881 1.753 -21.825 1.00 96.25 112 GLY A C 1
ATOM 818 O O . GLY A 1 112 ? 5.237 0.719 -21.638 1.00 96.25 112 GLY A O 1
ATOM 819 N N . VAL A 1 113 ? 6.784 2.207 -20.953 1.00 98.12 113 VAL A N 1
ATOM 820 C CA . VAL A 1 113 ? 7.090 1.564 -19.667 1.00 98.12 113 VAL A CA 1
ATOM 821 C C . VAL A 1 113 ? 6.405 2.329 -18.541 1.00 98.12 113 VAL A C 1
ATOM 823 O O . VAL A 1 113 ? 6.565 3.543 -18.412 1.00 98.12 113 VAL A O 1
ATOM 826 N N . TRP A 1 114 ? 5.640 1.629 -17.714 1.00 98.06 114 TRP A N 1
ATOM 827 C CA . TRP A 1 114 ? 4.905 2.182 -16.586 1.00 98.06 114 TRP A CA 1
ATOM 828 C C . TRP A 1 114 ? 5.609 1.830 -15.279 1.00 98.06 114 TRP A C 1
ATOM 830 O O . TRP A 1 114 ? 5.917 0.668 -15.019 1.00 98.06 114 TRP A O 1
ATOM 840 N N . ARG A 1 115 ? 5.834 2.840 -14.436 1.00 97.69 115 ARG A N 1
ATOM 841 C CA . ARG A 1 115 ? 6.492 2.699 -13.133 1.00 97.69 115 ARG A CA 1
ATOM 842 C C . ARG A 1 115 ? 5.634 3.269 -12.021 1.00 97.69 115 ARG A C 1
ATOM 844 O O . ARG A 1 115 ? 5.138 4.392 -12.109 1.00 97.69 115 ARG A O 1
ATOM 851 N N . LEU A 1 116 ? 5.521 2.511 -10.938 1.00 96.31 116 LEU A N 1
ATOM 852 C CA . LEU A 1 116 ? 4.945 2.974 -9.679 1.00 96.31 116 LEU A CA 1
ATOM 853 C C . LEU A 1 116 ? 6.056 3.494 -8.773 1.00 96.31 116 LEU A C 1
ATOM 855 O O . LEU A 1 116 ? 6.981 2.752 -8.452 1.00 96.31 116 LEU A O 1
ATOM 859 N N . SER A 1 117 ? 5.945 4.729 -8.282 1.00 95.00 117 SER A N 1
ATOM 860 C CA . SER A 1 117 ? 6.952 5.304 -7.377 1.00 95.00 117 SER A CA 1
ATOM 861 C C . SER A 1 117 ? 7.111 4.522 -6.065 1.00 95.00 117 SER A C 1
ATOM 863 O O . SER A 1 117 ? 8.145 4.639 -5.426 1.00 95.00 117 SER A O 1
ATOM 865 N N . ALA A 1 118 ? 6.132 3.692 -5.683 1.00 95.19 118 ALA A N 1
ATOM 866 C CA . ALA A 1 118 ? 6.208 2.774 -4.540 1.00 95.19 118 ALA A CA 1
ATOM 867 C C . ALA A 1 118 ? 7.310 1.701 -4.664 1.00 95.19 118 ALA A C 1
ATOM 869 O O . ALA A 1 118 ? 7.714 1.108 -3.663 1.00 95.19 118 ALA A O 1
ATOM 870 N N . TYR A 1 119 ? 7.773 1.438 -5.886 1.00 94.69 119 TYR A N 1
ATOM 871 C CA . TYR A 1 119 ? 8.828 0.469 -6.180 1.00 94.69 119 TYR A CA 1
ATOM 872 C C . TYR A 1 119 ? 10.197 1.123 -6.387 1.00 94.69 119 TYR A C 1
ATOM 874 O O . TYR A 1 119 ? 11.193 0.415 -6.494 1.00 94.69 119 TYR A O 1
ATOM 882 N N . ALA A 1 120 ? 10.267 2.459 -6.377 1.00 92.06 120 ALA A N 1
ATOM 883 C CA . ALA A 1 120 ? 11.538 3.162 -6.445 1.00 92.06 120 ALA A CA 1
ATOM 884 C C . ALA A 1 120 ? 12.402 2.856 -5.204 1.00 92.06 120 ALA A C 1
ATOM 886 O O . ALA A 1 120 ? 11.859 2.575 -4.124 1.00 92.06 120 ALA A O 1
ATOM 887 N N . PRO A 1 121 ? 13.738 2.954 -5.320 1.00 89.00 121 PRO A N 1
ATOM 888 C CA . PRO A 1 121 ? 14.632 2.918 -4.171 1.00 89.00 121 PRO A CA 1
ATOM 889 C C . PRO A 1 121 ? 14.157 3.856 -3.057 1.00 89.00 121 PRO A C 1
ATOM 891 O O . PRO A 1 121 ? 13.767 4.994 -3.306 1.00 89.00 121 PRO A O 1
ATOM 894 N N . ASP A 1 122 ? 14.180 3.362 -1.822 1.00 90.00 122 ASP A N 1
ATOM 895 C CA . ASP A 1 122 ? 13.827 4.096 -0.595 1.00 90.00 122 ASP A CA 1
ATOM 896 C C . ASP A 1 122 ? 12.377 4.594 -0.470 1.00 90.00 122 ASP A C 1
ATOM 898 O O . ASP A 1 122 ? 12.035 5.228 0.535 1.00 90.00 122 ASP A O 1
ATOM 902 N N . ALA A 1 123 ? 11.503 4.270 -1.427 1.00 91.44 123 ALA A N 1
ATOM 903 C CA . ALA A 1 123 ? 10.112 4.704 -1.415 1.00 91.44 123 ALA A CA 1
ATOM 904 C C . ALA A 1 123 ? 9.392 4.306 -0.116 1.00 91.44 123 ALA A C 1
ATOM 906 O O . ALA A 1 123 ? 9.398 3.143 0.280 1.00 91.44 123 ALA A O 1
ATOM 907 N N . GLY A 1 124 ? 8.753 5.273 0.550 1.00 92.38 124 GLY A N 1
ATOM 908 C CA . GLY A 1 124 ? 7.986 5.052 1.777 1.00 92.38 124 GLY A CA 1
ATOM 909 C C . GLY A 1 124 ? 8.810 4.994 3.066 1.00 92.38 124 GLY A C 1
ATOM 910 O O . GLY A 1 124 ? 8.226 5.020 4.153 1.00 92.38 124 GLY A O 1
ATOM 911 N N . LEU A 1 125 ? 10.144 4.921 3.002 1.00 94.31 125 LEU A N 1
ATOM 912 C CA . LEU A 1 125 ? 10.971 4.865 4.212 1.00 94.31 125 LEU A CA 1
ATOM 913 C C . LEU A 1 125 ? 11.021 6.211 4.931 1.00 94.31 125 LEU A C 1
ATOM 915 O O . LEU A 1 125 ? 10.868 6.272 6.153 1.00 94.31 125 LEU A O 1
ATOM 919 N N . ALA A 1 126 ? 11.228 7.292 4.179 1.00 91.56 126 ALA A N 1
ATOM 920 C CA . ALA A 1 126 ? 11.352 8.628 4.745 1.00 91.56 126 ALA A CA 1
ATOM 921 C C . ALA A 1 126 ? 10.024 9.110 5.347 1.00 91.56 126 ALA A C 1
ATOM 923 O O . ALA A 1 126 ? 10.007 9.714 6.417 1.00 91.56 126 ALA A O 1
ATOM 924 N N . GLU A 1 127 ? 8.897 8.788 4.713 1.00 93.25 127 GLU A N 1
ATOM 925 C CA . GLU A 1 127 ? 7.565 9.090 5.229 1.00 93.25 127 GLU A CA 1
ATOM 926 C C . GLU A 1 127 ? 7.336 8.449 6.597 1.00 93.25 127 GLU A C 1
ATOM 928 O O . GLU A 1 127 ? 6.883 9.130 7.520 1.00 93.25 127 GLU A O 1
ATOM 933 N N . ALA A 1 128 ? 7.700 7.174 6.756 1.00 94.06 128 ALA A N 1
ATOM 934 C CA . ALA A 1 128 ? 7.606 6.476 8.033 1.00 94.06 128 ALA A CA 1
ATOM 935 C C . ALA A 1 128 ? 8.573 7.056 9.077 1.00 94.06 128 ALA A C 1
ATOM 937 O O . ALA A 1 128 ? 8.158 7.355 10.201 1.00 94.06 128 ALA A O 1
ATOM 938 N N . ARG A 1 129 ? 9.838 7.297 8.695 1.00 93.38 129 ARG A N 1
ATOM 939 C CA . ARG A 1 129 ? 10.858 7.922 9.557 1.00 93.38 129 ARG A CA 1
ATOM 940 C C . ARG A 1 129 ? 10.363 9.239 10.150 1.00 93.38 129 ARG A C 1
ATOM 942 O O . ARG A 1 129 ? 10.496 9.458 11.359 1.00 93.38 129 ARG A O 1
ATOM 949 N N . ASP A 1 130 ? 9.800 10.088 9.298 1.00 90.81 130 ASP A N 1
ATOM 950 C CA . ASP A 1 130 ? 9.378 11.455 9.612 1.00 90.81 130 ASP A CA 1
ATOM 951 C C . ASP A 1 130 ? 7.956 11.527 10.189 1.00 90.81 130 ASP A C 1
ATOM 953 O O . ASP A 1 130 ? 7.488 12.615 10.519 1.00 90.81 130 ASP A O 1
ATOM 957 N N . ARG A 1 131 ? 7.245 10.392 10.289 1.00 90.06 131 ARG A N 1
ATOM 958 C CA . ARG A 1 131 ? 5.821 10.322 10.664 1.00 90.06 131 ARG A CA 1
ATOM 959 C C . ARG A 1 131 ? 4.929 11.207 9.791 1.00 90.06 131 ARG A C 1
ATOM 961 O O . ARG A 1 131 ? 4.011 11.867 10.281 1.00 90.06 131 ARG A O 1
ATOM 968 N N . ALA A 1 132 ? 5.190 11.215 8.488 1.00 90.06 132 ALA A N 1
ATOM 969 C CA . ALA A 1 132 ? 4.284 11.837 7.537 1.00 90.06 132 ALA A CA 1
ATOM 970 C C . ALA A 1 132 ? 2.889 11.210 7.676 1.00 90.06 132 ALA A C 1
ATOM 972 O O . ALA A 1 132 ? 2.807 9.990 7.778 1.00 90.06 132 ALA A O 1
ATOM 973 N N . PRO A 1 133 ? 1.792 11.982 7.629 1.00 87.06 133 PRO A N 1
ATOM 974 C CA . PRO A 1 133 ? 0.450 11.403 7.719 1.00 87.06 133 PRO A CA 1
ATOM 975 C C . PRO A 1 133 ? 0.132 10.502 6.518 1.00 87.06 133 PRO A C 1
ATOM 977 O O . PRO A 1 133 ? -0.600 9.527 6.650 1.00 87.06 133 PRO A O 1
ATOM 980 N N . VAL A 1 134 ? 0.714 10.812 5.355 1.00 90.06 134 VAL A N 1
ATOM 9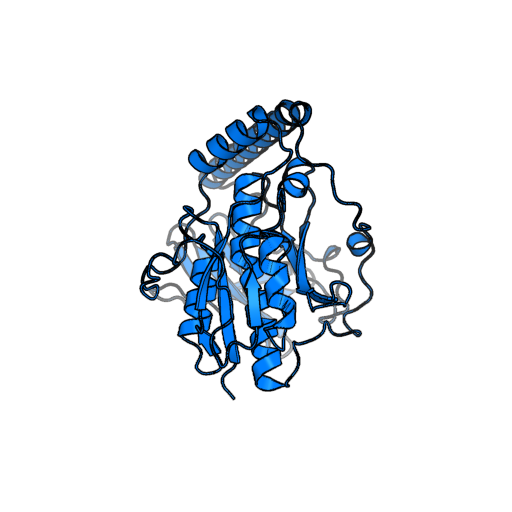81 C CA . VAL A 1 134 ? 0.464 10.110 4.096 1.00 90.06 134 VAL A CA 1
ATOM 982 C C . VAL A 1 134 ? 1.758 9.805 3.351 1.00 90.06 134 VAL A C 1
ATOM 984 O O . VAL A 1 134 ? 2.702 10.598 3.383 1.00 90.06 134 VAL A O 1
ATOM 987 N N . THR A 1 135 ? 1.756 8.685 2.632 1.00 92.88 135 THR A N 1
ATOM 988 C CA . THR A 1 135 ? 2.768 8.307 1.647 1.00 92.88 135 THR A CA 1
ATOM 989 C C . THR A 1 135 ? 2.172 8.435 0.242 1.00 92.88 135 THR A C 1
ATOM 991 O O . THR A 1 135 ? 1.260 7.672 -0.103 1.00 92.88 135 THR A O 1
ATOM 994 N N . PRO A 1 136 ? 2.606 9.424 -0.562 1.00 92.25 136 PRO A N 1
ATOM 995 C CA . PRO A 1 136 ? 2.117 9.598 -1.923 1.00 92.25 136 PRO A CA 1
ATOM 996 C C . PRO A 1 136 ? 2.743 8.562 -2.863 1.00 92.25 136 PRO A C 1
ATOM 998 O O . PRO A 1 136 ? 3.935 8.273 -2.787 1.00 92.25 136 PRO A O 1
ATOM 1001 N N . VAL A 1 137 ? 1.948 8.040 -3.792 1.00 94.06 137 VAL A N 1
ATOM 1002 C CA . VAL A 1 137 ? 2.416 7.158 -4.865 1.00 94.06 137 VAL A CA 1
ATOM 1003 C C . VAL A 1 137 ? 1.940 7.697 -6.202 1.00 94.06 137 VAL A C 1
ATOM 1005 O O . VAL A 1 137 ? 0.792 8.114 -6.337 1.00 94.06 137 VAL A O 1
ATOM 1008 N N . THR A 1 138 ? 2.826 7.691 -7.192 1.00 94.25 138 THR A N 1
ATOM 1009 C CA . THR A 1 138 ? 2.535 8.124 -8.560 1.00 94.25 138 THR A CA 1
ATOM 1010 C C . THR A 1 138 ? 2.776 6.972 -9.526 1.00 94.25 138 THR A C 1
ATOM 1012 O O . THR A 1 138 ? 3.759 6.246 -9.384 1.00 94.25 138 THR A O 1
ATOM 1015 N N . LEU A 1 139 ? 1.873 6.817 -10.492 1.00 96.38 139 LEU A N 1
ATOM 1016 C CA . LEU A 1 139 ? 2.062 5.988 -11.675 1.00 96.38 139 LEU A CA 1
ATOM 1017 C C . LEU A 1 139 ? 2.538 6.884 -12.817 1.00 96.38 139 LEU A C 1
ATOM 1019 O O . LEU A 1 139 ? 1.855 7.851 -13.168 1.00 96.38 139 LEU A O 1
ATOM 1023 N N . THR A 1 140 ? 3.684 6.549 -13.396 1.00 96.00 140 THR A N 1
ATOM 1024 C CA . THR A 1 140 ? 4.332 7.336 -14.447 1.00 96.00 140 THR A CA 1
ATOM 1025 C C . THR A 1 140 ? 4.559 6.479 -15.684 1.00 96.00 140 THR A C 1
ATOM 1027 O O . THR A 1 140 ? 5.011 5.342 -15.571 1.00 96.00 140 THR A O 1
ATOM 1030 N N . ARG A 1 141 ? 4.282 7.043 -16.859 1.00 96.44 141 ARG A N 1
ATOM 1031 C CA . ARG A 1 141 ? 4.575 6.482 -18.177 1.00 96.44 141 ARG A CA 1
ATOM 1032 C C . ARG A 1 141 ? 5.869 7.067 -18.723 1.00 96.44 141 ARG A C 1
ATOM 1034 O O . ARG A 1 141 ? 6.059 8.281 -18.729 1.00 96.44 141 ARG A O 1
ATOM 1041 N N . HIS A 1 142 ? 6.732 6.200 -19.226 1.00 97.19 142 HIS A N 1
ATOM 1042 C CA . HIS A 1 142 ? 7.967 6.545 -19.915 1.00 97.19 142 HIS A CA 1
ATOM 1043 C C . HIS A 1 142 ? 7.857 6.116 -21.376 1.00 97.19 142 HIS A C 1
ATOM 1045 O O . HIS A 1 142 ? 7.532 4.963 -21.656 1.00 97.19 142 HIS A O 1
ATOM 1051 N N . ARG A 1 143 ? 8.145 7.036 -22.300 1.00 95.50 143 ARG A N 1
ATOM 1052 C CA . ARG A 1 143 ? 8.209 6.785 -23.747 1.00 95.50 143 ARG A CA 1
ATOM 1053 C C . ARG A 1 143 ? 9.559 7.224 -24.292 1.00 95.50 143 ARG A C 1
ATOM 1055 O O . ARG A 1 143 ? 10.176 8.144 -23.752 1.00 95.50 143 ARG A O 1
ATOM 1062 N N . ALA A 1 144 ? 10.006 6.589 -25.371 1.00 92.88 144 ALA A N 1
ATOM 1063 C CA . ALA A 1 144 ? 11.252 6.967 -26.026 1.00 92.88 144 ALA A CA 1
ATOM 1064 C C . ALA A 1 144 ? 11.231 8.448 -26.450 1.00 92.88 144 ALA A C 1
ATOM 1066 O O . ALA A 1 144 ? 10.307 8.903 -27.121 1.00 92.88 144 ALA A O 1
ATOM 1067 N N . GLY A 1 145 ? 12.252 9.204 -26.036 1.00 90.38 145 GLY A N 1
ATOM 1068 C CA . GLY A 1 145 ? 12.422 10.612 -26.410 1.00 90.38 145 GLY A CA 1
ATOM 1069 C C . GLY A 1 145 ? 11.455 11.606 -25.753 1.00 90.38 145 GLY A C 1
ATOM 1070 O O . GLY A 1 145 ? 11.504 12.785 -26.096 1.00 90.38 145 GLY A O 1
ATOM 1071 N N . ALA A 1 146 ? 10.605 11.177 -24.813 1.00 91.62 146 ALA A N 1
ATOM 1072 C CA . ALA A 1 146 ? 9.661 12.046 -24.110 1.00 91.62 146 ALA A CA 1
ATOM 1073 C C . ALA A 1 146 ? 9.977 12.132 -22.604 1.00 91.62 146 ALA A C 1
ATOM 1075 O O . ALA A 1 146 ? 10.476 11.164 -22.021 1.00 91.62 146 ALA A O 1
ATOM 1076 N N . PRO A 1 147 ? 9.678 13.266 -21.942 1.00 91.94 147 PRO A N 1
ATOM 1077 C CA . PRO A 1 147 ? 9.758 13.341 -20.489 1.00 91.94 147 PRO A CA 1
ATOM 1078 C C . PRO A 1 147 ? 8.751 12.375 -19.835 1.00 91.94 147 PRO A C 1
ATOM 1080 O O . PRO A 1 147 ? 7.705 12.094 -20.427 1.00 91.94 147 PRO A O 1
ATOM 1083 N N . PRO A 1 148 ? 9.025 11.884 -18.611 1.00 92.06 148 PRO A N 1
ATOM 1084 C CA . PRO A 1 148 ? 8.091 11.030 -17.887 1.00 92.06 148 PRO A CA 1
ATOM 1085 C C . PRO A 1 148 ? 6.740 11.721 -17.672 1.00 92.06 148 PRO A C 1
ATOM 1087 O O . PRO A 1 148 ? 6.675 12.865 -17.220 1.00 92.06 148 PRO A O 1
ATOM 1090 N N . GLU A 1 149 ? 5.659 11.008 -17.962 1.00 92.44 149 GLU A N 1
ATOM 1091 C CA . GLU A 1 149 ? 4.294 11.519 -17.909 1.00 92.44 149 GLU A CA 1
ATOM 1092 C C . GLU A 1 149 ? 3.538 10.894 -16.737 1.00 92.44 149 GLU A C 1
ATOM 1094 O O . GLU A 1 149 ? 3.447 9.674 -16.612 1.00 92.44 149 GLU A O 1
ATOM 1099 N N . LYS A 1 150 ? 2.959 11.721 -15.867 1.00 93.31 150 LYS A N 1
ATOM 1100 C CA . LYS A 1 150 ? 2.130 11.236 -14.762 1.00 93.31 150 LYS A CA 1
ATOM 1101 C C . LYS A 1 150 ? 0.779 10.737 -15.289 1.00 93.31 150 LYS A C 1
ATOM 1103 O O . LYS A 1 150 ? -0.006 11.538 -15.780 1.00 93.31 150 LYS A O 1
ATOM 1108 N N . ILE A 1 151 ? 0.485 9.450 -15.092 1.00 91.94 151 ILE A N 1
ATOM 1109 C CA . ILE A 1 151 ? -0.813 8.846 -15.428 1.00 91.94 151 ILE A CA 1
ATOM 1110 C C . ILE A 1 151 ? -1.806 9.021 -14.277 1.00 91.94 151 ILE A C 1
ATOM 1112 O O . ILE A 1 151 ? -2.928 9.463 -14.473 1.00 91.94 151 ILE A O 1
ATOM 1116 N N . SER A 1 152 ? -1.401 8.658 -13.058 1.00 90.31 152 SER A N 1
ATOM 1117 C CA . SER A 1 152 ? -2.290 8.642 -11.892 1.00 90.31 152 SER A CA 1
ATOM 1118 C C . SER A 1 152 ? -1.502 8.821 -10.596 1.00 90.31 152 SER A C 1
ATOM 1120 O O . SER A 1 152 ? -0.271 8.748 -10.575 1.00 90.31 152 SER A O 1
ATOM 1122 N N . SER A 1 153 ? -2.195 9.088 -9.492 1.00 89.75 153 SER A N 1
ATOM 1123 C CA . SER A 1 153 ? -1.597 9.103 -8.157 1.00 89.75 153 SER A CA 1
ATOM 1124 C C . SER A 1 153 ? -2.584 8.692 -7.079 1.00 89.75 153 SER A C 1
ATOM 1126 O O . SER A 1 153 ? -3.761 9.022 -7.159 1.00 89.75 153 SER A O 1
ATOM 1128 N N . ALA A 1 154 ? -2.062 8.076 -6.025 1.00 88.56 154 ALA A N 1
ATOM 1129 C CA . ALA A 1 154 ? -2.788 7.741 -4.811 1.00 88.56 154 ALA A CA 1
ATOM 1130 C C . ALA A 1 154 ? -2.033 8.232 -3.571 1.00 88.56 154 ALA A C 1
ATOM 1132 O O . ALA A 1 154 ? -0.855 8.595 -3.623 1.00 88.56 154 ALA A O 1
ATOM 1133 N N . ARG A 1 155 ? -2.726 8.238 -2.434 1.00 91.31 155 ARG A N 1
ATOM 1134 C CA . ARG A 1 155 ? -2.147 8.501 -1.116 1.00 91.31 155 ARG A CA 1
ATOM 1135 C C . ARG A 1 155 ? -2.560 7.387 -0.175 1.00 91.31 155 ARG A C 1
ATOM 1137 O O . ARG A 1 155 ? -3.722 6.993 -0.165 1.00 91.31 155 ARG A O 1
ATOM 1144 N N . TYR A 1 156 ? -1.610 6.909 0.613 1.00 91.88 156 TYR A N 1
ATOM 1145 C CA . TYR A 1 156 ? -1.837 5.864 1.603 1.00 91.88 156 TYR A CA 1
ATOM 1146 C C . TYR A 1 156 ? -1.474 6.377 2.989 1.00 91.88 156 TYR A C 1
ATOM 1148 O O . TYR A 1 156 ? -0.508 7.126 3.125 1.00 91.88 156 TYR A O 1
ATOM 1156 N N . ASP A 1 157 ? -2.218 5.961 4.010 1.00 92.19 157 ASP A N 1
ATOM 1157 C CA . ASP A 1 157 ? -1.863 6.258 5.398 1.00 92.19 157 ASP A CA 1
ATOM 1158 C C . ASP A 1 157 ? -0.509 5.644 5.731 1.00 92.19 157 ASP A C 1
ATOM 1160 O O . ASP A 1 157 ? -0.338 4.421 5.670 1.00 92.19 157 ASP A O 1
ATOM 1164 N N . THR A 1 158 ? 0.437 6.484 6.133 1.00 94.19 158 THR A N 1
ATOM 1165 C CA . THR A 1 158 ? 1.787 6.026 6.448 1.00 94.19 158 THR A CA 1
ATOM 1166 C C . THR A 1 158 ? 1.772 5.088 7.650 1.00 94.19 158 THR A C 1
ATOM 1168 O O . THR A 1 158 ? 1.201 5.387 8.704 1.00 94.19 158 THR A O 1
ATOM 1171 N N . LYS A 1 159 ? 2.449 3.945 7.529 1.00 94.31 159 LYS A N 1
ATOM 1172 C CA . LYS A 1 159 ? 2.698 3.052 8.665 1.00 94.31 159 LYS A CA 1
ATOM 1173 C C . LYS A 1 159 ? 3.904 3.515 9.464 1.00 94.31 159 LYS A C 1
ATOM 1175 O O . LYS A 1 159 ? 4.905 3.948 8.912 1.00 94.31 159 LYS A O 1
ATOM 1180 N N . PHE A 1 160 ? 3.794 3.397 10.786 1.00 93.12 160 PHE A N 1
ATOM 1181 C CA . PHE A 1 160 ? 4.856 3.823 11.697 1.00 93.12 160 PHE A CA 1
ATOM 1182 C C . PHE A 1 160 ? 6.120 2.954 11.584 1.00 93.12 160 PHE A C 1
ATOM 1184 O O . PHE A 1 160 ? 7.210 3.463 11.812 1.00 93.12 160 PHE A O 1
ATOM 1191 N N . LEU A 1 161 ? 5.971 1.671 11.221 1.00 95.81 161 LEU A N 1
ATOM 1192 C CA . LEU A 1 161 ? 7.088 0.806 10.836 1.00 95.81 161 LEU A CA 1
ATOM 1193 C C . LEU A 1 161 ? 7.404 1.033 9.360 1.00 95.81 161 LEU A C 1
ATOM 1195 O O . LEU A 1 161 ? 6.536 0.824 8.507 1.00 95.81 161 LEU A O 1
ATOM 1199 N N . ALA A 1 162 ? 8.640 1.421 9.069 1.00 95.81 162 ALA A N 1
ATOM 1200 C CA . ALA A 1 162 ? 9.112 1.737 7.733 1.00 95.81 162 ALA A CA 1
ATOM 1201 C C . ALA A 1 162 ? 8.990 0.534 6.792 1.00 95.81 162 ALA A C 1
ATOM 1203 O O . ALA A 1 162 ? 8.403 0.664 5.721 1.00 95.81 162 ALA A O 1
ATOM 1204 N N . SER A 1 163 ? 9.415 -0.657 7.223 1.00 95.00 163 SER A N 1
ATOM 1205 C CA . SER A 1 163 ? 9.278 -1.895 6.438 1.00 95.00 163 SER A CA 1
ATOM 1206 C C . SER A 1 163 ? 7.819 -2.215 6.086 1.00 95.00 163 SER A C 1
ATOM 1208 O O . SER A 1 163 ? 7.509 -2.566 4.945 1.00 95.00 163 SER A O 1
ATOM 1210 N N . ARG A 1 164 ? 6.888 -2.023 7.032 1.00 94.62 164 ARG A N 1
ATOM 1211 C CA . ARG A 1 164 ? 5.449 -2.199 6.782 1.00 94.62 164 ARG A CA 1
ATOM 1212 C C . ARG A 1 164 ? 4.878 -1.127 5.871 1.00 94.62 164 ARG A C 1
ATOM 1214 O O . ARG A 1 164 ? 3.942 -1.423 5.133 1.00 94.62 164 ARG A O 1
ATOM 1221 N N . ASN A 1 165 ? 5.403 0.096 5.934 1.00 96.25 165 ASN A N 1
ATOM 1222 C CA . ASN A 1 165 ? 4.983 1.162 5.038 1.00 96.25 165 ASN A CA 1
ATOM 1223 C C . ASN A 1 165 ? 5.343 0.811 3.592 1.00 96.25 165 ASN A C 1
ATOM 1225 O O . ASN A 1 165 ? 4.457 0.820 2.743 1.00 96.25 165 ASN A O 1
ATOM 1229 N N . VAL A 1 166 ? 6.593 0.395 3.343 1.00 94.69 166 VAL A N 1
ATOM 1230 C CA . VAL A 1 166 ? 7.053 -0.066 2.018 1.00 94.69 166 VAL A CA 1
ATOM 1231 C C . VAL A 1 166 ? 6.189 -1.216 1.504 1.00 94.69 166 VAL A C 1
ATOM 1233 O O . VAL A 1 166 ? 5.667 -1.149 0.391 1.00 94.69 166 VAL A O 1
ATOM 1236 N N . ALA A 1 167 ? 5.987 -2.252 2.324 1.00 93.81 167 ALA A N 1
ATOM 1237 C CA . ALA A 1 167 ? 5.173 -3.400 1.935 1.00 93.81 167 ALA A CA 1
ATOM 1238 C C . ALA A 1 167 ? 3.736 -2.987 1.580 1.00 93.81 167 ALA A C 1
ATOM 1240 O O . ALA A 1 167 ? 3.216 -3.392 0.542 1.00 93.81 167 ALA A O 1
ATOM 1241 N N . GLN A 1 168 ? 3.114 -2.126 2.394 1.00 94.56 168 GLN A N 1
ATOM 1242 C CA . GLN A 1 168 ? 1.747 -1.677 2.157 1.00 94.56 168 GLN A CA 1
ATOM 1243 C C . GLN A 1 168 ? 1.609 -0.859 0.869 1.00 94.56 168 GLN A C 1
ATOM 1245 O O . GLN A 1 168 ? 0.657 -1.079 0.118 1.00 94.56 168 GLN A O 1
ATOM 1250 N N . ILE A 1 169 ? 2.493 0.115 0.627 1.00 95.12 169 ILE A N 1
ATOM 1251 C CA . ILE A 1 169 ? 2.365 0.968 -0.561 1.00 95.12 169 ILE A CA 1
ATOM 1252 C C . ILE A 1 169 ? 2.615 0.170 -1.839 1.00 95.12 169 ILE A C 1
ATOM 1254 O O . ILE A 1 169 ? 1.895 0.378 -2.811 1.00 95.12 169 ILE A O 1
ATOM 1258 N N . ARG A 1 170 ? 3.553 -0.788 -1.837 1.00 94.88 170 ARG A N 1
ATOM 1259 C CA . ARG A 1 170 ? 3.761 -1.711 -2.964 1.00 94.88 170 ARG A CA 1
ATOM 1260 C C . ARG A 1 170 ? 2.508 -2.543 -3.213 1.00 94.88 170 ARG A C 1
ATOM 1262 O O . ARG A 1 170 ? 1.945 -2.505 -4.299 1.00 94.88 170 ARG A O 1
ATOM 1269 N N . GLU A 1 171 ? 1.993 -3.175 -2.162 1.00 93.75 171 GLU A N 1
ATOM 1270 C CA . GLU A 1 171 ? 0.798 -4.016 -2.220 1.00 93.75 171 GLU A CA 1
ATOM 1271 C C . GLU A 1 171 ? -0.453 -3.278 -2.723 1.00 93.75 171 GLU A C 1
ATOM 1273 O O . GLU A 1 171 ? -1.227 -3.837 -3.498 1.00 93.75 171 GLU A O 1
ATOM 1278 N N . LYS A 1 172 ? -0.691 -2.044 -2.265 1.00 93.38 172 LYS A N 1
ATOM 1279 C CA . LYS A 1 172 ? -1.910 -1.295 -2.606 1.00 93.38 172 LYS A CA 1
ATOM 1280 C C . LYS A 1 172 ? -1.798 -0.500 -3.904 1.00 93.38 172 LYS A C 1
ATOM 1282 O O . LYS A 1 172 ? -2.807 -0.300 -4.576 1.00 93.38 172 LYS A O 1
ATOM 1287 N N . SER A 1 173 ? -0.604 -0.035 -4.267 1.00 95.12 173 SER A N 1
ATOM 1288 C CA . SER A 1 173 ? -0.424 0.838 -5.437 1.00 95.12 173 SER A CA 1
ATOM 1289 C C . SER A 1 173 ? -0.636 0.152 -6.776 1.00 95.12 173 SER A C 1
ATOM 1291 O O . SER A 1 173 ? -0.968 0.822 -7.749 1.00 95.12 173 SER A O 1
ATOM 1293 N N . VAL A 1 174 ? -0.575 -1.176 -6.839 1.00 95.75 174 VAL A N 1
ATOM 1294 C CA . VAL A 1 174 ? -0.918 -1.898 -8.072 1.00 95.75 174 VAL A CA 1
ATOM 1295 C C . VAL A 1 174 ? -2.355 -1.640 -8.534 1.00 95.75 174 VAL A C 1
ATOM 1297 O O . VAL A 1 174 ? -2.631 -1.714 -9.726 1.00 95.75 174 VAL A O 1
ATOM 1300 N N . GLN A 1 175 ? -3.260 -1.243 -7.629 1.00 94.50 175 GLN A N 1
ATOM 1301 C CA . GLN A 1 175 ? -4.641 -0.896 -7.974 1.00 94.50 175 GLN A CA 1
ATOM 1302 C C . GLN A 1 175 ? -4.729 0.298 -8.933 1.00 94.50 175 GLN A C 1
ATOM 1304 O O . GLN A 1 175 ? -5.545 0.265 -9.850 1.00 94.50 175 GLN A O 1
ATOM 1309 N N . ILE A 1 176 ? -3.875 1.322 -8.783 1.00 95.06 176 ILE A N 1
ATOM 1310 C CA . ILE A 1 176 ? -3.897 2.467 -9.709 1.00 95.06 176 ILE A CA 1
ATOM 1311 C C . ILE A 1 176 ? -3.309 2.113 -11.080 1.00 95.06 176 ILE A C 1
ATOM 1313 O O . ILE A 1 176 ? -3.723 2.694 -12.079 1.00 95.06 176 ILE A O 1
ATOM 1317 N N . ALA A 1 177 ? -2.394 1.136 -11.151 1.00 96.12 177 ALA A N 1
ATOM 1318 C CA . ALA A 1 177 ? -1.917 0.590 -12.422 1.00 96.12 177 ALA A CA 1
ATOM 1319 C C . ALA A 1 177 ? -3.015 -0.221 -13.124 1.00 96.12 177 ALA A C 1
ATOM 1321 O O . ALA A 1 177 ? -3.280 0.008 -14.299 1.00 96.12 177 ALA A O 1
ATOM 1322 N N . LEU A 1 178 ? -3.716 -1.094 -12.392 1.00 96.19 178 LEU A N 1
ATOM 1323 C CA . LEU A 1 178 ? -4.851 -1.861 -12.920 1.00 96.19 178 LEU A CA 1
ATOM 1324 C C . LEU A 1 178 ? -5.993 -0.951 -13.395 1.00 96.19 178 LEU A C 1
ATOM 1326 O O . LEU A 1 178 ? -6.559 -1.184 -14.458 1.00 96.19 178 LEU A O 1
ATOM 1330 N N . GLN A 1 179 ? -6.303 0.116 -12.654 1.00 94.81 179 GLN A N 1
ATOM 1331 C CA . GLN A 1 179 ? -7.310 1.096 -13.065 1.00 94.81 179 GLN A CA 1
ATOM 1332 C C . GLN A 1 179 ? -6.900 1.830 -14.351 1.00 94.81 179 GLN A C 1
ATOM 1334 O O . GLN A 1 179 ? -7.726 2.005 -15.245 1.00 94.81 179 GLN A O 1
ATOM 1339 N N . ALA A 1 180 ? -5.630 2.229 -14.471 1.00 95.00 180 ALA A N 1
ATOM 1340 C CA . ALA A 1 180 ? -5.120 2.872 -15.678 1.00 95.00 180 ALA A CA 1
ATOM 1341 C C . ALA A 1 180 ? -5.140 1.928 -16.894 1.00 95.00 180 ALA A C 1
ATOM 1343 O O . ALA A 1 180 ? -5.515 2.355 -17.984 1.00 95.00 180 ALA A O 1
ATOM 1344 N N . LEU A 1 181 ? -4.810 0.645 -16.708 1.00 95.94 181 LEU A N 1
ATOM 1345 C CA . LEU A 1 181 ? -4.922 -0.378 -17.755 1.00 95.94 181 LEU A CA 1
ATOM 1346 C C . LEU A 1 181 ? -6.375 -0.624 -18.167 1.00 95.94 181 LEU A C 1
ATOM 1348 O O . LEU A 1 181 ? -6.666 -0.746 -19.353 1.00 95.94 181 LEU A O 1
ATOM 1352 N N . ALA A 1 182 ? -7.299 -0.656 -17.207 1.00 93.94 182 ALA A N 1
ATOM 1353 C CA . ALA A 1 182 ? -8.723 -0.787 -17.494 1.00 93.94 182 ALA A CA 1
ATOM 1354 C C . ALA A 1 182 ? -9.250 0.402 -18.310 1.00 93.94 182 ALA A C 1
ATOM 1356 O O . ALA A 1 182 ? -9.989 0.180 -19.265 1.00 93.94 182 ALA A O 1
ATOM 1357 N N . GLY A 1 183 ? -8.837 1.630 -17.974 1.00 92.75 183 GLY A N 1
ATOM 1358 C CA . GLY A 1 183 ? -9.138 2.823 -18.772 1.00 92.75 183 GLY A CA 1
ATOM 1359 C C . GLY A 1 183 ? -8.574 2.712 -20.187 1.00 92.75 183 GLY A C 1
ATOM 1360 O O . GLY A 1 183 ? -9.309 2.868 -21.153 1.00 92.75 183 GLY A O 1
ATOM 1361 N N . LEU A 1 184 ? -7.308 2.307 -20.329 1.00 93.69 184 LEU A N 1
ATOM 1362 C CA . LEU A 1 184 ? -6.693 2.082 -21.640 1.00 93.69 184 LEU A CA 1
ATOM 1363 C C . LEU A 1 184 ? -7.475 1.061 -22.489 1.00 93.69 184 LEU A C 1
ATOM 1365 O O . LEU A 1 184 ? -7.702 1.299 -23.671 1.00 93.69 184 LEU A O 1
ATOM 1369 N N . ALA A 1 185 ? -7.913 -0.053 -21.897 1.00 93.31 185 ALA A N 1
ATOM 1370 C CA . ALA A 1 185 ? -8.658 -1.092 -22.608 1.00 93.31 185 ALA A CA 1
ATOM 1371 C C . ALA A 1 185 ? -10.086 -0.671 -23.008 1.00 93.31 185 ALA A C 1
ATOM 1373 O O . ALA A 1 185 ? -10.619 -1.194 -23.989 1.00 93.31 185 ALA A O 1
ATOM 1374 N N . LEU A 1 186 ? -10.718 0.225 -22.242 1.00 91.06 186 LEU A N 1
ATOM 1375 C CA . LEU A 1 186 ? -12.092 0.684 -22.477 1.00 91.06 186 LEU A CA 1
ATOM 1376 C C . LEU A 1 186 ? -12.150 1.930 -23.368 1.00 91.06 186 LEU A C 1
ATOM 1378 O O . LEU A 1 186 ? -12.941 1.972 -24.308 1.00 91.06 186 LEU A O 1
ATOM 1382 N N . ASP A 1 187 ? -11.288 2.906 -23.095 1.00 88.75 187 ASP A N 1
ATOM 1383 C CA . ASP A 1 187 ? -11.356 4.260 -23.649 1.00 88.75 187 ASP A CA 1
ATOM 1384 C C . ASP A 1 187 ? -10.225 4.549 -24.654 1.00 88.75 187 ASP A C 1
ATOM 1386 O O . ASP A 1 187 ? -10.182 5.620 -25.259 1.00 88.75 187 ASP A O 1
ATOM 1390 N N . GLY A 1 188 ? -9.280 3.617 -24.833 1.00 88.62 188 GLY A N 1
ATOM 1391 C CA . GLY A 1 188 ? -8.096 3.809 -25.680 1.00 88.62 188 GLY A CA 1
ATOM 1392 C C . GLY A 1 188 ? -7.056 4.764 -25.085 1.00 88.62 188 GLY A C 1
ATOM 1393 O O . GLY A 1 188 ? -6.071 5.094 -25.741 1.00 88.62 188 GLY A O 1
ATOM 1394 N N . ALA A 1 189 ? -7.258 5.210 -23.844 1.00 85.62 189 ALA A N 1
ATOM 1395 C CA . ALA A 1 189 ? -6.324 6.029 -23.088 1.00 85.62 189 ALA A CA 1
ATOM 1396 C C . ALA A 1 189 ? -6.440 5.698 -21.593 1.00 85.62 189 ALA A C 1
ATOM 1398 O O . ALA A 1 189 ? -7.539 5.420 -21.113 1.00 85.62 189 ALA A O 1
ATOM 1399 N N . PRO A 1 190 ? -5.340 5.728 -20.821 1.00 80.81 190 PRO A N 1
ATOM 1400 C CA . PRO A 1 190 ? -5.444 5.563 -19.381 1.00 80.81 190 PRO A CA 1
ATOM 1401 C C . PRO A 1 190 ? -6.272 6.708 -18.787 1.00 80.81 190 PRO A C 1
ATOM 1403 O O . PRO A 1 190 ? -6.110 7.862 -19.188 1.00 80.81 190 PRO A O 1
ATOM 1406 N N . ALA A 1 191 ? -7.134 6.389 -17.819 1.00 66.69 191 ALA A N 1
ATOM 1407 C CA . ALA A 1 191 ? -7.951 7.384 -17.134 1.00 66.69 191 ALA A CA 1
ATOM 1408 C C . ALA A 1 191 ? -7.046 8.472 -16.535 1.00 66.69 191 ALA A C 1
ATOM 1410 O O . ALA A 1 191 ? -6.242 8.203 -15.636 1.00 66.69 191 ALA A O 1
ATOM 1411 N N . THR A 1 192 ? -7.151 9.691 -17.059 1.00 61.03 192 THR A N 1
ATOM 1412 C CA . THR A 1 192 ? -6.437 10.843 -16.516 1.00 61.03 192 THR A CA 1
ATOM 1413 C C . THR A 1 192 ? -7.106 11.287 -15.215 1.00 61.03 192 THR A C 1
ATOM 1415 O O . THR A 1 192 ? -8.309 11.084 -15.033 1.00 61.03 192 THR A O 1
ATOM 1418 N N . PRO A 1 193 ? -6.357 11.881 -14.268 1.00 59.09 193 PRO A N 1
ATOM 1419 C CA . PRO A 1 193 ? -6.962 12.443 -13.071 1.00 59.09 193 PRO A CA 1
ATOM 1420 C C . PRO A 1 193 ? -7.972 13.513 -13.489 1.00 59.09 193 PRO A C 1
ATOM 1422 O O . PRO A 1 193 ? -7.620 14.408 -14.259 1.00 59.09 193 PRO A O 1
ATOM 1425 N N . ASP A 1 194 ? -9.202 13.423 -12.984 1.00 49.38 194 ASP A N 1
ATOM 1426 C CA . ASP A 1 194 ? -10.248 14.406 -13.260 1.00 49.38 194 ASP A CA 1
ATOM 1427 C C . ASP A 1 194 ? -9.763 15.811 -12.845 1.00 49.38 194 ASP A C 1
ATOM 1429 O O . ASP A 1 194 ? -9.462 16.026 -11.664 1.00 49.38 194 ASP A O 1
ATOM 1433 N N . PRO A 1 195 ? -9.665 16.782 -13.772 1.00 48.53 195 PRO A N 1
ATOM 1434 C CA . PRO A 1 195 ? -9.264 18.147 -13.441 1.00 48.53 195 PRO A CA 1
ATOM 1435 C C . PRO A 1 195 ? -10.271 18.865 -12.527 1.00 48.53 195 PRO A C 1
ATOM 1437 O O . PRO A 1 195 ? -9.935 19.908 -11.967 1.00 48.53 195 PRO A O 1
ATOM 1440 N N . THR A 1 196 ? -11.486 18.327 -12.364 1.00 42.75 196 THR A N 1
ATOM 1441 C CA . THR A 1 196 ? -12.521 18.848 -11.458 1.00 42.75 196 THR A CA 1
ATOM 1442 C C . THR A 1 196 ? -12.467 18.254 -10.051 1.00 42.75 196 THR A C 1
ATOM 1444 O O . THR A 1 196 ? -13.183 18.733 -9.166 1.00 42.75 196 THR A O 1
ATOM 1447 N N . ALA A 1 197 ? -11.580 17.278 -9.797 1.00 47.69 197 ALA A N 1
ATOM 1448 C CA . ALA A 1 197 ? -11.248 16.871 -8.437 1.00 47.69 197 ALA A CA 1
ATOM 1449 C C . ALA A 1 197 ? -10.803 18.126 -7.671 1.00 47.69 197 ALA A C 1
ATOM 1451 O O . ALA A 1 197 ? -9.838 18.784 -8.061 1.00 47.69 197 ALA A O 1
ATOM 1452 N N . GLY A 1 198 ? -11.583 18.499 -6.648 1.00 43.69 198 GLY A N 1
ATOM 1453 C CA . GLY A 1 198 ? -11.532 19.808 -5.995 1.00 43.69 198 GLY A CA 1
ATOM 1454 C C . GLY A 1 198 ? -10.119 20.271 -5.620 1.00 43.69 198 GLY A C 1
ATOM 1455 O O . GLY A 1 198 ? -9.204 19.454 -5.502 1.00 43.69 198 GLY A O 1
ATOM 1456 N N . PRO A 1 199 ? -9.923 21.589 -5.417 1.00 38.75 199 PRO A N 1
ATOM 1457 C CA . PRO A 1 199 ? -8.602 22.181 -5.266 1.00 38.75 199 PRO A CA 1
ATOM 1458 C C . PRO A 1 199 ? -7.779 21.387 -4.261 1.00 38.75 199 PRO A C 1
ATOM 1460 O O . PRO A 1 199 ? -8.195 21.207 -3.115 1.00 38.75 199 PRO A O 1
ATOM 1463 N N . ALA A 1 200 ? -6.616 20.927 -4.725 1.00 45.25 200 ALA A N 1
ATOM 1464 C CA . ALA A 1 200 ? -5.614 20.244 -3.931 1.00 45.25 200 ALA A CA 1
ATOM 1465 C C . ALA A 1 200 ? -5.520 20.938 -2.559 1.00 45.25 200 ALA A C 1
ATOM 1467 O O . ALA A 1 200 ? -5.142 22.114 -2.471 1.00 45.25 200 ALA A O 1
ATOM 1468 N N . ARG A 1 201 ? -5.968 20.253 -1.498 1.00 44.69 201 ARG A N 1
ATOM 1469 C CA . ARG A 1 201 ? -6.068 20.810 -0.137 1.00 44.69 201 ARG A CA 1
ATOM 1470 C C . ARG A 1 201 ? -4.694 21.377 0.247 1.00 44.69 201 ARG A C 1
ATOM 1472 O O . ARG A 1 201 ? -3.684 20.927 -0.272 1.00 44.69 201 ARG A O 1
ATOM 1479 N N . LYS A 1 202 ? -4.573 22.353 1.157 1.00 40.84 202 LYS A N 1
ATOM 1480 C CA . LYS A 1 202 ? -3.250 22.919 1.552 1.00 40.84 202 LYS A CA 1
ATOM 1481 C C . LYS A 1 202 ? -2.187 21.853 1.917 1.00 40.84 202 LYS A C 1
ATOM 1483 O O . LYS A 1 202 ? -1.000 22.115 1.771 1.00 40.84 202 LYS A O 1
ATOM 1488 N N . THR A 1 203 ? -2.611 20.659 2.334 1.00 41.69 203 THR A N 1
ATOM 1489 C CA . THR A 1 203 ? -1.791 19.456 2.588 1.00 41.69 203 THR A CA 1
ATOM 1490 C C . THR A 1 203 ? -1.200 18.795 1.338 1.00 41.69 203 THR A C 1
ATOM 1492 O O . THR A 1 203 ? -0.260 18.017 1.430 1.00 41.69 203 THR A O 1
ATOM 1495 N N . ASP A 1 204 ? -1.742 19.100 0.169 1.00 40.72 204 ASP A N 1
ATOM 1496 C CA . ASP A 1 204 ? -1.351 18.585 -1.142 1.00 40.72 204 ASP A CA 1
ATOM 1497 C C . ASP A 1 204 ? -0.190 19.389 -1.726 1.00 40.72 204 ASP A C 1
ATOM 1499 O O . ASP A 1 204 ? 0.510 18.920 -2.617 1.00 40.72 204 ASP A O 1
ATOM 1503 N N . ARG A 1 205 ? 0.031 20.592 -1.179 1.00 37.94 205 ARG A N 1
ATOM 1504 C CA . ARG A 1 205 ? 1.197 21.446 -1.425 1.00 37.94 205 ARG A CA 1
ATOM 1505 C C . ARG A 1 205 ? 2.387 21.081 -0.538 1.00 37.94 205 ARG A C 1
ATOM 1507 O O . ARG A 1 205 ? 3.244 21.930 -0.293 1.00 37.94 205 ARG A O 1
ATOM 1514 N N . VAL A 1 206 ? 2.484 19.838 -0.059 1.00 43.50 206 VAL A N 1
ATOM 1515 C CA . VAL A 1 206 ? 3.811 19.312 0.282 1.00 43.50 206 VAL A CA 1
ATOM 1516 C C . VAL A 1 206 ? 4.521 19.145 -1.056 1.00 43.50 206 VAL A C 1
ATOM 1518 O O . VAL A 1 206 ? 4.419 18.109 -1.707 1.00 43.50 206 VAL A O 1
ATOM 1521 N N . ASN A 1 207 ? 5.137 20.241 -1.506 1.00 37.88 207 ASN A N 1
ATOM 1522 C CA . ASN A 1 207 ? 6.010 20.278 -2.665 1.00 37.88 207 ASN A CA 1
ATOM 1523 C C . ASN A 1 207 ? 6.911 19.048 -2.607 1.00 37.88 207 ASN A C 1
ATOM 1525 O O . ASN A 1 207 ? 7.524 18.782 -1.573 1.00 37.88 207 ASN A O 1
ATOM 1529 N N . GLY A 1 208 ? 6.948 18.301 -3.709 1.00 44.12 208 GLY A N 1
ATOM 1530 C CA . GLY A 1 208 ? 7.741 17.092 -3.891 1.00 44.12 208 GLY A CA 1
ATOM 1531 C C . GLY A 1 208 ? 9.243 17.358 -3.899 1.00 44.12 208 GLY A C 1
ATOM 1532 O O . GLY A 1 208 ? 9.929 16.966 -4.836 1.00 44.12 208 GLY A O 1
ATOM 1533 N N . THR A 1 209 ? 9.779 18.014 -2.870 1.00 47.62 209 THR A N 1
ATOM 1534 C CA . THR A 1 209 ? 11.190 17.856 -2.547 1.00 47.62 209 THR A CA 1
ATOM 1535 C C . THR A 1 209 ? 11.341 16.430 -2.058 1.00 47.62 209 THR A C 1
ATOM 1537 O O . THR A 1 209 ? 10.773 16.069 -1.022 1.00 47.62 209 THR A O 1
ATOM 1540 N N . ALA A 1 210 ? 12.048 15.617 -2.842 1.00 63.53 210 ALA A N 1
ATOM 1541 C CA . ALA A 1 210 ? 12.417 14.268 -2.452 1.00 63.53 210 ALA A CA 1
ATOM 1542 C C . ALA A 1 210 ? 12.950 14.310 -1.016 1.00 63.53 210 ALA A C 1
ATOM 1544 O O . ALA A 1 210 ? 13.864 15.081 -0.704 1.00 63.53 210 ALA A O 1
ATOM 1545 N N . ARG A 1 211 ? 12.312 13.554 -0.120 1.00 79.88 211 ARG A N 1
ATOM 1546 C CA . ARG A 1 211 ? 12.772 13.472 1.264 1.00 79.88 211 ARG A CA 1
ATOM 1547 C C . ARG A 1 211 ? 14.152 12.817 1.257 1.00 79.88 211 ARG A C 1
ATOM 1549 O O . ARG A 1 211 ? 14.356 11.881 0.484 1.00 79.88 211 ARG A O 1
ATOM 1556 N N . PRO A 1 212 ? 15.089 13.270 2.102 1.00 84.06 212 PRO A N 1
ATOM 1557 C CA . PRO A 1 212 ? 16.392 12.633 2.173 1.00 84.06 212 PRO A CA 1
ATOM 1558 C C . PRO A 1 212 ? 16.224 11.177 2.603 1.00 84.06 212 PRO A C 1
ATOM 1560 O O . PRO A 1 212 ? 15.444 10.891 3.524 1.00 84.06 212 PRO A O 1
ATOM 1563 N N . SER A 1 213 ? 16.975 10.288 1.951 1.00 85.50 213 SER A N 1
ATOM 1564 C CA . SER A 1 213 ? 17.059 8.875 2.310 1.00 85.50 213 SER A CA 1
ATOM 1565 C C . SER A 1 213 ? 17.419 8.693 3.782 1.00 85.50 213 SER A C 1
ATOM 1567 O O . SER A 1 213 ? 17.966 9.577 4.446 1.00 85.50 213 SER A O 1
ATOM 1569 N N . PHE A 1 214 ? 17.076 7.524 4.301 1.00 87.44 214 PHE A N 1
ATOM 1570 C CA . PHE A 1 214 ? 17.276 7.163 5.694 1.00 87.44 214 PHE A CA 1
ATOM 1571 C C . PHE A 1 214 ? 18.783 7.083 6.004 1.00 87.44 214 PHE A C 1
ATOM 1573 O O . PHE A 1 214 ? 19.498 6.263 5.426 1.00 87.44 214 PHE A O 1
ATOM 1580 N N . ALA A 1 215 ? 19.273 7.935 6.906 1.00 91.81 215 ALA A N 1
ATOM 1581 C CA . ALA A 1 215 ? 20.678 7.985 7.302 1.00 91.81 215 ALA A CA 1
ATOM 1582 C C . ALA A 1 215 ? 20.917 7.211 8.607 1.00 91.81 215 ALA A C 1
ATOM 1584 O O . ALA A 1 215 ? 20.012 7.040 9.422 1.00 91.81 215 ALA A O 1
ATOM 1585 N N . SER A 1 216 ? 22.158 6.788 8.870 1.00 91.69 216 SER A N 1
ATOM 1586 C CA . SER A 1 216 ? 22.493 6.075 10.117 1.00 91.69 216 SER A CA 1
ATOM 1587 C C . SER A 1 216 ? 22.161 6.888 11.377 1.00 91.69 216 SER A C 1
ATOM 1589 O O . SER A 1 216 ? 21.778 6.313 12.392 1.00 91.69 216 SER A O 1
ATOM 1591 N N . GLY A 1 217 ? 22.259 8.222 11.306 1.00 92.56 217 GLY A N 1
ATOM 1592 C CA . GLY A 1 217 ? 21.901 9.129 12.403 1.00 92.56 217 GLY A CA 1
ATOM 1593 C C . GLY A 1 217 ? 20.403 9.168 12.731 1.00 92.56 217 GLY A C 1
ATOM 1594 O O . GLY A 1 217 ? 20.037 9.571 13.832 1.00 92.56 217 GLY A O 1
ATOM 1595 N N . ASP A 1 218 ? 19.541 8.697 11.826 1.00 92.75 218 ASP A N 1
ATOM 1596 C CA . ASP A 1 218 ? 18.090 8.664 12.030 1.00 92.75 218 ASP A CA 1
ATOM 1597 C C . ASP A 1 218 ? 17.649 7.475 12.905 1.00 92.75 218 ASP A C 1
ATOM 1599 O O . ASP A 1 218 ? 16.584 7.521 13.530 1.00 92.75 218 ASP A O 1
ATOM 1603 N N . LEU A 1 219 ? 18.463 6.410 12.974 1.00 93.50 219 LEU A N 1
ATOM 1604 C CA . LEU A 1 219 ? 18.116 5.140 13.624 1.00 93.50 219 LEU A CA 1
ATOM 1605 C C . LEU A 1 219 ? 17.771 5.269 15.115 1.00 93.50 219 LEU A C 1
ATOM 1607 O O . LEU A 1 219 ? 16.756 4.695 15.510 1.00 93.50 219 LEU A O 1
ATOM 1611 N N . PRO A 1 220 ? 18.521 6.008 15.959 1.00 94.56 220 PRO A N 1
ATOM 1612 C CA . PRO A 1 220 ? 18.177 6.125 17.376 1.00 94.56 220 PRO A CA 1
ATOM 1613 C C . PRO A 1 220 ? 16.815 6.796 17.587 1.00 94.56 220 PRO A C 1
ATOM 1615 O O . PRO A 1 220 ? 15.986 6.307 18.356 1.00 94.56 220 PRO A O 1
ATOM 1618 N N . GLY A 1 221 ? 16.554 7.889 16.861 1.00 92.69 221 GLY A N 1
ATOM 1619 C CA . GLY A 1 221 ? 15.289 8.617 16.946 1.00 92.69 221 GLY A CA 1
ATOM 1620 C C . GLY A 1 221 ? 14.115 7.793 16.419 1.00 92.69 221 GLY A C 1
ATOM 1621 O O . GLY A 1 221 ? 13.057 7.749 17.046 1.00 92.69 221 GLY A O 1
ATOM 1622 N N . TYR A 1 222 ? 14.306 7.107 15.294 1.00 94.69 222 TYR A N 1
ATOM 1623 C CA . TYR A 1 222 ? 13.315 6.192 14.737 1.00 94.69 222 TYR A CA 1
ATOM 1624 C C . TYR A 1 222 ? 13.028 5.000 15.665 1.00 94.69 222 TYR A C 1
ATOM 1626 O O . TYR A 1 222 ? 11.865 4.682 15.923 1.00 94.69 222 TYR A O 1
ATOM 1634 N N . GLY A 1 223 ? 14.072 4.377 16.214 1.00 93.44 223 GLY A N 1
ATOM 1635 C CA . GLY A 1 223 ? 13.967 3.234 17.118 1.00 93.44 223 GLY A CA 1
ATOM 1636 C C . GLY A 1 223 ? 13.227 3.584 18.406 1.00 93.44 223 GLY A C 1
ATOM 1637 O O . GLY A 1 223 ? 12.278 2.890 18.770 1.00 93.44 223 GLY A O 1
ATOM 1638 N N . LEU A 1 224 ? 13.579 4.705 19.050 1.00 94.44 224 LEU A N 1
ATOM 1639 C CA . LEU A 1 224 ? 12.874 5.187 20.241 1.00 94.44 224 LEU A CA 1
ATOM 1640 C C . LEU A 1 224 ? 11.383 5.408 19.951 1.00 94.44 224 LEU A C 1
ATOM 1642 O O . LEU A 1 224 ? 10.534 4.918 20.694 1.00 94.44 224 LEU A O 1
ATOM 1646 N N . ARG A 1 225 ? 11.054 6.079 18.837 1.00 91.50 225 ARG A N 1
ATOM 1647 C CA . ARG A 1 225 ? 9.658 6.301 18.423 1.00 91.50 225 ARG A CA 1
ATOM 1648 C C . ARG A 1 225 ? 8.913 4.985 18.209 1.00 91.50 225 ARG A C 1
ATOM 1650 O O . ARG A 1 225 ? 7.800 4.830 18.707 1.00 91.50 225 ARG A O 1
ATOM 1657 N N . THR A 1 226 ? 9.538 4.028 17.533 1.00 92.31 226 THR A N 1
ATOM 1658 C CA . THR A 1 226 ? 8.966 2.700 17.284 1.00 92.31 226 THR A CA 1
ATOM 1659 C C . THR A 1 226 ? 8.654 1.967 18.587 1.00 92.31 226 THR A C 1
ATOM 1661 O O . THR A 1 226 ? 7.542 1.469 18.760 1.00 92.31 226 THR A O 1
ATOM 1664 N N . VAL A 1 227 ? 9.590 1.959 19.541 1.00 93.25 227 VAL A N 1
ATOM 1665 C CA . VAL A 1 227 ? 9.385 1.345 20.861 1.00 93.25 227 VAL A CA 1
ATOM 1666 C C . VAL A 1 227 ? 8.248 2.031 21.618 1.00 93.25 227 VAL A C 1
ATOM 1668 O O . VAL A 1 227 ? 7.383 1.346 22.161 1.00 93.25 227 VAL A O 1
ATOM 1671 N N . THR A 1 228 ? 8.195 3.368 21.620 1.00 91.50 228 THR A N 1
ATOM 1672 C CA . THR A 1 228 ? 7.115 4.104 22.300 1.00 91.50 228 THR A CA 1
ATOM 1673 C C . THR A 1 228 ? 5.739 3.835 21.688 1.00 91.50 228 THR A C 1
ATOM 1675 O O . THR A 1 228 ? 4.767 3.667 22.420 1.00 91.50 228 THR A O 1
ATOM 1678 N N . GLU A 1 229 ? 5.649 3.7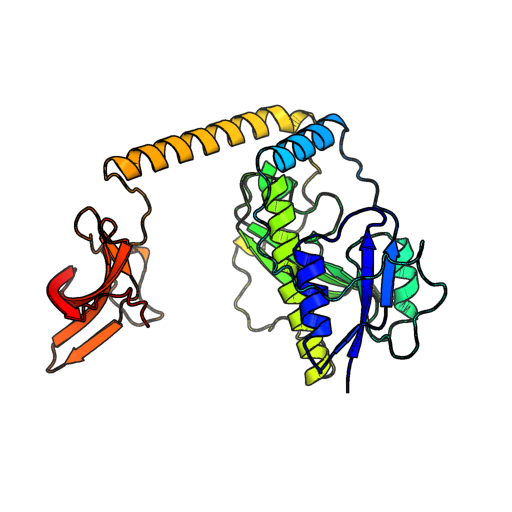28 20.361 1.00 89.81 229 GLU A N 1
ATOM 1679 C CA . GLU A 1 229 ? 4.403 3.421 19.655 1.00 89.81 229 GLU A CA 1
ATOM 1680 C C . GLU A 1 229 ? 3.939 1.984 19.945 1.00 89.81 229 GLU A C 1
ATOM 1682 O O . GLU A 1 229 ? 2.760 1.753 20.214 1.00 89.81 229 GLU A O 1
ATOM 1687 N N . LEU A 1 230 ? 4.862 1.017 19.964 1.00 92.06 230 LEU A N 1
ATOM 1688 C CA . LEU A 1 230 ? 4.563 -0.366 20.348 1.00 92.06 230 LEU A CA 1
ATOM 1689 C C . LEU A 1 230 ? 4.102 -0.465 21.809 1.00 92.06 230 LEU A C 1
ATOM 1691 O O . LEU A 1 230 ? 3.112 -1.141 22.086 1.00 92.06 230 LEU A O 1
ATOM 1695 N N . ALA A 1 231 ? 4.771 0.233 22.731 1.00 91.25 231 ALA A N 1
ATOM 1696 C CA . ALA A 1 231 ? 4.384 0.277 24.139 1.00 91.25 231 ALA A CA 1
ATOM 1697 C C . ALA A 1 231 ? 2.994 0.905 24.327 1.00 91.25 231 ALA A C 1
ATOM 1699 O O . ALA A 1 231 ? 2.160 0.349 25.038 1.00 91.25 231 ALA A O 1
ATOM 1700 N N . SER A 1 232 ? 2.716 2.015 23.636 1.00 87.75 232 SER A N 1
ATOM 1701 C CA . SER A 1 232 ? 1.400 2.665 23.629 1.00 87.75 232 SER A CA 1
ATOM 1702 C C . SER A 1 232 ? 0.302 1.702 23.171 1.00 87.75 232 SER A C 1
ATOM 1704 O O . SER A 1 232 ? -0.697 1.516 23.863 1.00 87.75 232 SER A O 1
ATOM 1706 N N . ARG A 1 233 ? 0.525 0.988 22.060 1.00 85.38 233 ARG A N 1
ATOM 1707 C CA . ARG A 1 233 ? -0.422 -0.013 21.542 1.00 85.38 233 ARG A CA 1
ATOM 1708 C C . ARG A 1 233 ? -0.620 -1.189 22.494 1.00 85.38 233 ARG A C 1
ATOM 1710 O O . ARG A 1 233 ? -1.743 -1.662 22.640 1.00 85.38 233 ARG A O 1
ATOM 1717 N N . ALA A 1 234 ? 0.438 -1.653 23.157 1.00 87.06 234 ALA A N 1
ATOM 1718 C CA . ALA A 1 234 ? 0.337 -2.714 24.156 1.00 87.06 234 ALA A CA 1
ATOM 1719 C C . ALA A 1 234 ? -0.480 -2.269 25.382 1.00 87.06 234 ALA A C 1
ATOM 1721 O O . ALA A 1 234 ? -1.323 -3.025 25.864 1.00 87.06 234 ALA A O 1
ATOM 1722 N N . LEU A 1 235 ? -0.283 -1.030 25.848 1.00 85.44 235 LEU A N 1
ATOM 1723 C CA . LEU A 1 235 ? -1.072 -0.435 26.929 1.00 85.44 235 LEU A CA 1
ATOM 1724 C C . LEU A 1 235 ? -2.544 -0.264 26.531 1.00 85.44 235 LEU A C 1
ATOM 1726 O O . LEU A 1 235 ? -3.422 -0.588 27.328 1.00 85.44 235 LEU A O 1
ATOM 1730 N N . MET A 1 236 ? -2.821 0.184 25.302 1.00 79.38 236 MET A N 1
ATOM 1731 C CA . MET A 1 236 ? -4.186 0.277 24.768 1.00 79.38 236 MET A CA 1
ATOM 1732 C C . MET A 1 236 ? -4.856 -1.098 24.720 1.00 79.38 236 MET A C 1
ATOM 1734 O O . MET A 1 236 ? -5.925 -1.263 25.297 1.00 79.38 236 MET A O 1
ATOM 1738 N N . ALA A 1 237 ? -4.196 -2.109 24.148 1.00 78.00 237 ALA A N 1
ATOM 1739 C CA . ALA A 1 237 ? -4.722 -3.475 24.087 1.00 78.00 237 ALA A CA 1
ATOM 1740 C C . ALA A 1 237 ? -4.950 -4.091 25.484 1.00 78.00 237 ALA A C 1
ATOM 1742 O O . ALA A 1 237 ? -5.882 -4.869 25.684 1.00 78.00 237 ALA A O 1
ATOM 1743 N N . ALA A 1 238 ? -4.120 -3.749 26.475 1.00 80.44 238 ALA A N 1
ATOM 1744 C CA . ALA A 1 238 ? -4.347 -4.141 27.866 1.00 80.44 238 ALA A CA 1
ATOM 1745 C C . ALA A 1 238 ? -5.560 -3.415 28.473 1.00 80.44 238 ALA A C 1
ATOM 1747 O O . ALA A 1 238 ? -6.371 -4.045 29.148 1.00 80.44 238 ALA A O 1
ATOM 1748 N N . GLY A 1 239 ? -5.721 -2.119 28.188 1.00 74.69 239 GLY A N 1
ATOM 1749 C CA . GLY A 1 239 ? -6.902 -1.341 28.562 1.00 74.69 239 GLY A CA 1
ATOM 1750 C C . GLY A 1 239 ? -8.190 -1.914 27.969 1.00 74.69 239 GLY A C 1
ATOM 1751 O O . GLY A 1 239 ? -9.179 -2.046 28.691 1.00 74.69 239 GLY A O 1
ATOM 1752 N N . GLU A 1 240 ? -8.156 -2.351 26.706 1.00 68.56 240 GLU A N 1
ATOM 1753 C CA . GLU A 1 240 ? -9.305 -2.950 26.017 1.00 68.56 240 GLU A CA 1
ATOM 1754 C C . GLU A 1 240 ? -9.815 -4.213 26.716 1.00 68.56 240 GLU A C 1
ATOM 1756 O O . GLU A 1 240 ? -11.027 -4.440 26.758 1.00 68.56 240 GLU A O 1
ATOM 1761 N N . ARG A 1 241 ? -8.910 -5.010 27.302 1.00 67.44 241 ARG A N 1
ATOM 1762 C CA . ARG A 1 241 ? -9.255 -6.211 28.085 1.00 67.44 241 ARG A CA 1
ATOM 1763 C C . ARG A 1 241 ? -9.936 -5.890 29.414 1.00 67.44 241 ARG A C 1
ATOM 1765 O O . ARG A 1 241 ? -10.614 -6.749 29.959 1.00 67.44 241 ARG A O 1
ATOM 1772 N N . ILE A 1 242 ? -9.766 -4.671 29.921 1.00 72.06 242 ILE A N 1
ATOM 1773 C CA . ILE A 1 242 ? -10.365 -4.177 31.171 1.00 72.06 242 ILE A CA 1
ATOM 1774 C C . ILE A 1 242 ? -11.488 -3.164 30.845 1.00 72.06 242 ILE A C 1
ATOM 1776 O O . ILE A 1 242 ? -11.876 -2.341 31.667 1.00 72.06 242 ILE A O 1
ATOM 1780 N N . GLY A 1 243 ? -12.012 -3.189 29.612 1.00 62.50 243 GLY A N 1
ATOM 1781 C CA . GLY A 1 243 ? -13.163 -2.386 29.185 1.00 62.50 243 GLY A CA 1
ATOM 1782 C C . GLY A 1 243 ? -12.863 -0.926 28.823 1.00 62.50 243 GLY A C 1
ATOM 1783 O O . GLY A 1 243 ? -13.779 -0.198 28.453 1.00 62.50 243 GLY A O 1
ATOM 1784 N N . ARG A 1 244 ? -11.600 -0.477 28.872 1.00 61.16 244 ARG A N 1
ATOM 1785 C CA . ARG A 1 244 ? -11.195 0.865 28.419 1.00 61.16 244 ARG A CA 1
ATOM 1786 C C . ARG A 1 244 ? -10.830 0.837 26.942 1.00 61.16 244 ARG A C 1
ATOM 1788 O O . ARG A 1 244 ? -9.822 0.244 26.579 1.00 61.16 244 ARG A O 1
ATOM 1795 N N . ARG A 1 245 ? -11.615 1.504 26.094 1.00 62.28 245 ARG A N 1
ATOM 1796 C CA . ARG A 1 245 ? -11.407 1.489 24.637 1.00 62.28 245 ARG A CA 1
ATOM 1797 C C . ARG A 1 245 ? -11.356 2.898 24.034 1.00 62.28 245 ARG A C 1
ATOM 1799 O O . ARG A 1 245 ? -12.341 3.358 23.462 1.00 62.28 245 ARG A O 1
ATOM 1806 N N . PRO A 1 246 ? -10.236 3.623 24.202 1.00 56.72 246 PRO A N 1
ATOM 1807 C CA . PRO A 1 246 ? -10.065 4.939 23.593 1.00 56.72 246 PRO A CA 1
ATOM 1808 C C . PRO A 1 246 ? -10.001 4.818 22.060 1.00 56.72 246 PRO A C 1
ATOM 1810 O O . PRO A 1 246 ? -9.232 4.016 21.541 1.00 56.72 246 PRO A O 1
ATOM 1813 N N . GLY A 1 247 ? -10.786 5.626 21.339 1.00 56.00 247 GLY A N 1
ATOM 1814 C CA . GLY A 1 247 ? -10.763 5.673 19.868 1.00 56.00 247 GLY A CA 1
ATOM 1815 C C . GLY A 1 247 ? -11.563 4.576 19.152 1.00 56.00 247 GLY A C 1
ATOM 1816 O O . GLY A 1 247 ? -11.245 4.258 18.009 1.00 56.00 247 GLY A O 1
ATOM 1817 N N . MET A 1 248 ? -12.572 3.984 19.805 1.00 65.25 248 MET A N 1
ATOM 1818 C CA . MET A 1 248 ? -13.517 3.083 19.131 1.00 65.25 248 MET A CA 1
ATOM 1819 C C . MET A 1 248 ? -14.301 3.796 18.027 1.00 65.25 248 MET A C 1
ATOM 1821 O O . MET A 1 248 ? -14.494 5.010 18.079 1.00 65.25 248 MET A O 1
ATOM 1825 N N . PHE A 1 249 ? -14.802 3.008 17.071 1.00 67.94 249 PHE A N 1
ATOM 1826 C CA . PHE A 1 249 ? -15.912 3.436 16.226 1.00 67.94 249 PHE A CA 1
ATOM 1827 C C . PHE A 1 249 ? -17.056 3.916 17.122 1.00 67.94 249 PHE A C 1
ATOM 1829 O O . PHE A 1 249 ? -17.502 3.203 18.023 1.00 67.94 249 PHE A O 1
ATOM 1836 N N . GLU A 1 250 ? -17.467 5.155 16.891 1.00 79.75 250 GLU A N 1
ATOM 1837 C CA . GLU A 1 250 ? -18.478 5.856 17.664 1.00 79.75 250 GLU A CA 1
ATOM 1838 C C . GLU A 1 250 ? -19.445 6.502 16.678 1.00 79.75 250 GLU A C 1
ATOM 1840 O O . GLU A 1 250 ? -19.025 7.168 15.726 1.00 79.75 250 GLU A O 1
ATOM 1845 N N . LEU A 1 251 ? -20.741 6.309 16.911 1.00 88.06 251 LEU A N 1
ATOM 1846 C CA . LEU A 1 251 ? -21.759 7.063 16.198 1.00 88.06 251 LEU A CA 1
ATOM 1847 C C . LEU A 1 251 ? -21.806 8.479 16.759 1.00 88.06 251 LEU A C 1
ATOM 1849 O O . LEU A 1 251 ? -21.791 8.681 17.971 1.00 88.06 251 LEU A O 1
ATOM 1853 N N . ARG A 1 252 ? -21.885 9.468 15.873 1.00 89.44 252 ARG A N 1
ATOM 1854 C CA . ARG A 1 252 ? -22.013 10.872 16.259 1.00 89.44 252 ARG A CA 1
ATOM 1855 C C . ARG A 1 252 ? -23.233 11.466 15.583 1.00 89.44 252 ARG A C 1
ATOM 1857 O O . ARG A 1 252 ? -23.431 11.268 14.386 1.00 89.44 252 ARG A O 1
ATOM 1864 N N . LEU A 1 253 ? -24.039 12.188 16.350 1.00 89.75 253 LEU A N 1
ATOM 1865 C CA . LEU A 1 253 ? -25.217 12.885 15.858 1.00 89.75 253 LEU A CA 1
ATOM 1866 C C . LEU A 1 253 ? -24.837 14.327 15.515 1.00 89.75 253 LEU A C 1
ATOM 1868 O O . LEU A 1 253 ? -24.379 15.072 16.378 1.00 89.75 253 LEU A O 1
ATOM 1872 N N . GLY A 1 254 ? -24.999 14.709 14.252 1.00 89.56 254 GLY A N 1
ATOM 1873 C CA . GLY A 1 254 ? -24.817 16.080 13.777 1.00 89.56 254 GLY A CA 1
ATOM 1874 C C . GLY A 1 254 ? -26.095 16.602 13.131 1.00 89.56 254 GLY A C 1
ATOM 1875 O O . GLY A 1 254 ? -26.864 15.826 12.566 1.00 89.56 254 GLY A O 1
ATOM 1876 N N . HIS A 1 255 ? -26.300 17.918 13.201 1.00 85.56 255 HIS A N 1
ATOM 1877 C CA . HIS A 1 255 ? -27.443 18.599 12.591 1.00 85.56 255 HIS A CA 1
ATOM 1878 C C . HIS A 1 255 ? -27.030 19.310 11.306 1.00 85.56 255 HIS A C 1
ATOM 1880 O O . HIS A 1 255 ? -26.024 20.019 11.283 1.00 85.56 255 HIS A O 1
ATOM 1886 N N . GLY A 1 256 ? -27.823 19.146 10.250 1.00 84.81 256 GLY A N 1
ATOM 1887 C CA . GLY A 1 256 ? -27.594 19.770 8.949 1.00 84.81 256 GLY A CA 1
ATOM 1888 C C . GLY A 1 256 ? -28.012 18.864 7.797 1.00 84.81 256 GLY A C 1
ATOM 1889 O O . GLY A 1 256 ? -28.530 17.767 8.004 1.00 84.81 256 GLY A O 1
ATOM 1890 N N . ASP A 1 257 ? -27.789 19.333 6.573 1.00 80.31 257 ASP A N 1
ATOM 1891 C CA . ASP A 1 257 ? -27.856 18.473 5.394 1.00 80.31 257 ASP A CA 1
ATOM 1892 C C . ASP A 1 257 ? -26.549 17.669 5.223 1.00 80.31 257 ASP A C 1
ATOM 1894 O O . ASP A 1 257 ? -25.550 17.912 5.907 1.00 80.31 257 ASP A O 1
ATOM 1898 N N . GLY A 1 258 ? -26.549 16.698 4.303 1.00 74.38 258 GLY A N 1
ATOM 1899 C CA . GLY A 1 258 ? -25.429 15.769 4.112 1.00 74.38 258 GLY A CA 1
ATOM 1900 C C . GLY A 1 258 ? -24.091 16.411 3.713 1.00 74.38 258 GLY A C 1
ATOM 1901 O O . GLY A 1 258 ? -23.065 15.742 3.810 1.00 74.38 258 GLY A O 1
ATOM 1902 N N . LEU A 1 259 ? -24.077 17.678 3.283 1.00 82.44 259 LEU A N 1
ATOM 1903 C CA . LEU A 1 259 ? -22.866 18.417 2.901 1.00 82.44 259 LEU A CA 1
ATOM 1904 C C . LEU A 1 259 ? -22.597 19.646 3.786 1.00 82.44 259 LEU A C 1
ATOM 1906 O O . LEU A 1 259 ? -21.488 20.178 3.761 1.00 82.44 259 LEU A O 1
ATOM 1910 N N . GLY A 1 260 ? -23.595 20.102 4.543 1.00 81.19 260 GLY A N 1
ATOM 1911 C CA . GLY A 1 260 ? -23.579 21.330 5.332 1.00 81.19 260 GLY A CA 1
ATOM 1912 C C . GLY A 1 260 ? -23.475 21.127 6.843 1.00 81.19 260 GLY A C 1
ATOM 1913 O O . GLY A 1 260 ? -23.340 22.116 7.562 1.00 81.19 260 GLY A O 1
ATOM 1914 N N . PHE A 1 261 ? -23.535 19.890 7.348 1.00 85.44 261 PHE A N 1
ATOM 1915 C CA . PHE A 1 261 ? -23.302 19.638 8.772 1.00 85.44 261 PHE A CA 1
ATOM 1916 C C . PHE A 1 261 ? -21.822 19.843 9.137 1.00 85.44 261 PHE A C 1
ATOM 1918 O O . PHE A 1 261 ? -20.927 19.500 8.364 1.00 85.44 261 PHE A O 1
ATOM 1925 N N . ASP A 1 262 ? -21.557 20.383 10.329 1.00 85.00 262 ASP A N 1
ATOM 1926 C CA . ASP A 1 262 ? -20.204 20.472 10.885 1.00 85.00 262 ASP A CA 1
ATOM 1927 C C . ASP A 1 262 ? -19.902 19.212 11.717 1.00 85.00 262 ASP A C 1
ATOM 1929 O O . ASP A 1 262 ? -20.476 19.039 12.799 1.00 85.00 262 ASP A O 1
ATOM 1933 N N . PRO A 1 263 ? -18.983 18.328 11.278 1.00 85.31 263 PRO A N 1
ATOM 1934 C CA . PRO A 1 263 ? -18.630 17.138 12.042 1.00 85.31 263 PRO A CA 1
ATOM 1935 C C . PRO A 1 263 ? -18.054 17.459 13.426 1.00 85.31 263 PRO A C 1
ATOM 1937 O O . PRO A 1 263 ? -18.201 16.648 14.340 1.00 85.31 263 PRO A O 1
ATOM 1940 N N . ALA A 1 264 ? -17.414 18.619 13.613 1.00 86.44 264 ALA A N 1
ATOM 1941 C CA . ALA A 1 264 ? -16.825 19.003 14.895 1.00 86.44 264 ALA A CA 1
ATOM 1942 C C . ALA A 1 264 ? -17.881 19.377 15.947 1.00 86.44 264 ALA A C 1
ATOM 1944 O O . ALA A 1 264 ? -17.633 19.205 17.140 1.00 86.44 264 ALA A O 1
ATOM 1945 N N . ALA A 1 265 ? -19.058 19.836 15.513 1.00 86.81 265 ALA A N 1
ATOM 1946 C CA . ALA A 1 265 ? -20.184 20.172 16.382 1.00 86.81 265 ALA A CA 1
ATOM 1947 C C . ALA A 1 265 ? -21.053 18.955 16.758 1.00 86.81 265 ALA A C 1
ATOM 1949 O O . ALA A 1 265 ? -21.998 19.090 17.531 1.00 86.81 265 ALA A O 1
ATOM 1950 N N . SER A 1 266 ? -20.755 17.769 16.215 1.00 89.25 266 SER A N 1
ATOM 1951 C CA . SER A 1 266 ? -21.538 16.557 16.471 1.00 89.25 266 SER A CA 1
ATOM 1952 C C . SER A 1 266 ? -21.411 16.055 17.913 1.00 89.25 266 SER A C 1
ATOM 1954 O O . SER A 1 266 ? -20.344 16.138 18.531 1.00 89.25 266 SER A O 1
ATOM 1956 N N . VAL A 1 267 ? -22.487 15.464 18.430 1.00 88.00 267 VAL A N 1
ATOM 1957 C CA . VAL A 1 267 ? -22.565 14.892 19.779 1.00 88.00 267 VAL A CA 1
ATOM 1958 C C . VAL A 1 267 ? -22.295 13.384 19.724 1.00 88.00 267 VAL A C 1
ATOM 1960 O O . VAL A 1 267 ? -22.875 12.696 18.881 1.00 88.00 267 VAL A O 1
ATOM 1963 N N . PRO A 1 268 ? -21.416 12.840 20.585 1.00 88.12 268 PRO A N 1
ATOM 1964 C CA . PRO A 1 268 ? -21.173 11.401 20.652 1.00 88.12 268 PRO A CA 1
ATOM 1965 C C . PRO A 1 268 ? -22.398 10.625 21.156 1.00 88.12 268 PRO A C 1
ATOM 1967 O O . PRO A 1 268 ? -23.012 10.999 22.156 1.00 88.12 268 PRO A O 1
ATOM 1970 N N . LEU A 1 269 ? -22.714 9.506 20.501 1.00 88.06 269 LEU A N 1
ATOM 1971 C CA . LEU A 1 269 ? -23.685 8.517 20.963 1.00 88.06 269 LEU A CA 1
ATOM 1972 C C . LEU A 1 269 ? -22.932 7.346 21.606 1.00 88.06 269 LEU A C 1
ATOM 1974 O O . LEU A 1 269 ? -22.412 6.467 20.918 1.00 88.06 269 LEU A O 1
ATOM 1978 N N . THR A 1 270 ? -22.856 7.354 22.937 1.00 83.88 270 THR A N 1
ATOM 1979 C CA . THR A 1 270 ? -22.046 6.392 23.694 1.00 83.88 270 THR A CA 1
ATOM 1980 C C . THR A 1 270 ? -22.760 5.041 23.836 1.00 83.88 270 THR A C 1
ATOM 1982 O O . THR A 1 270 ? -23.792 4.978 24.512 1.00 83.88 270 THR A O 1
ATOM 1985 N N . PRO A 1 271 ? -22.211 3.943 23.283 1.00 85.88 271 PRO A N 1
ATOM 1986 C CA . PRO A 1 271 ? -22.773 2.613 23.475 1.00 85.88 271 PRO A CA 1
ATOM 1987 C C . PRO A 1 271 ? -22.524 2.094 24.905 1.00 85.88 271 PRO A C 1
ATOM 1989 O O . PRO A 1 271 ? -21.553 2.498 25.558 1.00 85.88 271 PRO A O 1
ATOM 1992 N N . PRO A 1 272 ? -23.342 1.147 25.403 1.00 83.56 272 PRO A N 1
ATOM 1993 C CA . PRO A 1 272 ? -23.037 0.408 26.623 1.00 83.56 272 PRO A CA 1
ATOM 1994 C C . PRO A 1 272 ? -21.665 -0.278 26.558 1.00 83.56 272 PRO A C 1
ATOM 1996 O O . PRO A 1 272 ? -21.217 -0.725 25.496 1.00 83.56 272 PRO A O 1
ATOM 1999 N N . ALA A 1 273 ? -21.008 -0.414 27.714 1.00 81.31 273 ALA A N 1
ATOM 2000 C CA . ALA A 1 273 ? -19.730 -1.114 27.813 1.00 81.31 273 ALA A CA 1
ATOM 2001 C C . ALA A 1 273 ? -19.831 -2.536 27.233 1.00 81.31 273 ALA A C 1
ATOM 2003 O O . ALA A 1 273 ? -20.802 -3.245 27.478 1.00 81.31 273 ALA A O 1
ATOM 2004 N N . GLY A 1 274 ? -18.820 -2.952 26.467 1.00 81.25 274 GLY A N 1
ATOM 2005 C CA . GLY A 1 274 ? -18.825 -4.267 25.816 1.00 81.25 274 GLY A CA 1
ATOM 2006 C C . GLY A 1 274 ? -19.620 -4.328 24.508 1.00 81.25 274 GLY A C 1
ATOM 2007 O O . GLY A 1 274 ? -19.763 -5.415 23.952 1.00 81.25 274 GLY A O 1
ATOM 2008 N N . THR A 1 275 ? -20.063 -3.184 23.973 1.00 86.88 275 THR A N 1
ATOM 2009 C CA . THR A 1 275 ? -20.656 -3.072 22.630 1.00 86.88 275 THR A CA 1
ATOM 2010 C C . THR A 1 275 ? -20.028 -1.928 21.826 1.00 86.88 275 THR A C 1
ATOM 2012 O O . THR A 1 275 ? -19.387 -1.042 22.395 1.00 86.88 275 THR A O 1
ATOM 2015 N N . PHE A 1 276 ? -20.157 -1.954 20.498 1.00 88.56 276 PHE A N 1
ATOM 2016 C CA . PHE A 1 276 ? -20.017 -0.752 19.667 1.00 88.56 276 PHE A CA 1
ATOM 2017 C C . PHE A 1 276 ? -21.206 -0.633 18.720 1.00 88.56 276 PHE A C 1
ATOM 2019 O O . PHE A 1 276 ? -21.830 -1.643 18.390 1.00 88.56 276 PHE A O 1
ATOM 2026 N N . TRP A 1 277 ? -21.513 0.600 18.319 1.00 91.12 277 TRP A N 1
ATOM 2027 C CA . TRP A 1 277 ? -22.577 0.899 17.367 1.00 91.12 277 TRP A CA 1
ATOM 2028 C C . TRP A 1 277 ? -21.985 1.308 16.019 1.00 91.12 277 TRP A C 1
ATOM 2030 O O . TRP A 1 277 ? -21.009 2.059 15.985 1.00 91.12 277 TRP A O 1
ATOM 2040 N N . ALA A 1 278 ? -22.560 0.815 14.926 1.00 91.38 278 ALA A N 1
ATOM 2041 C CA . ALA A 1 278 ? -22.094 1.074 13.567 1.00 91.38 278 ALA A CA 1
ATOM 2042 C C . ALA A 1 278 ? -23.247 1.160 12.560 1.00 91.38 278 ALA A C 1
ATOM 2044 O O . ALA A 1 278 ? -24.406 0.926 12.902 1.00 91.38 278 ALA A O 1
ATOM 2045 N N . ASP A 1 279 ? -22.891 1.548 11.334 1.00 90.75 279 ASP A N 1
ATOM 2046 C CA . ASP A 1 279 ? -23.738 1.526 10.137 1.00 90.75 279 ASP A CA 1
ATOM 2047 C C . ASP A 1 279 ? -25.146 2.111 10.357 1.00 90.75 279 ASP A C 1
ATOM 2049 O O . ASP A 1 279 ? -26.153 1.418 10.190 1.00 90.75 279 ASP A O 1
ATOM 2053 N N . PRO A 1 280 ? -25.236 3.395 10.770 1.00 91.75 280 PRO A N 1
ATOM 2054 C CA . PRO A 1 280 ? -26.509 4.014 11.094 1.00 91.75 280 PRO A CA 1
ATOM 2055 C C . PRO A 1 280 ? -27.349 4.229 9.832 1.00 91.75 280 PRO A C 1
ATOM 2057 O O . PRO A 1 280 ? -26.868 4.737 8.817 1.00 91.75 280 PRO A O 1
ATOM 2060 N N . PHE A 1 281 ? -28.640 3.933 9.931 1.00 91.06 281 PHE A N 1
ATOM 2061 C CA . PHE A 1 281 ? -29.631 4.196 8.898 1.00 91.06 281 PHE A CA 1
ATOM 2062 C C . PHE A 1 281 ? -30.796 4.996 9.471 1.00 91.06 281 PHE A C 1
ATOM 2064 O O . PHE A 1 281 ? -31.525 4.533 10.350 1.00 91.06 281 PHE A O 1
ATOM 2071 N N . LEU A 1 282 ? -30.968 6.214 8.962 1.00 92.25 282 LEU A N 1
ATOM 2072 C CA . LEU A 1 282 ? -32.063 7.090 9.353 1.00 92.25 282 LEU A CA 1
ATOM 2073 C C . LEU A 1 282 ? -33.357 6.684 8.646 1.00 92.25 282 LEU A C 1
ATOM 2075 O O . LEU A 1 282 ? -33.385 6.491 7.432 1.00 92.25 282 LEU A O 1
ATOM 2079 N N . TYR A 1 283 ? -34.443 6.614 9.408 1.00 93.44 283 TYR A N 1
ATOM 2080 C CA . TYR A 1 283 ? -35.773 6.294 8.910 1.00 93.44 283 TYR A CA 1
ATOM 2081 C C . TYR A 1 283 ? -36.805 7.237 9.521 1.00 93.44 283 TYR A C 1
ATOM 2083 O O . TYR A 1 283 ? -36.956 7.301 10.740 1.00 93.44 283 TYR A O 1
ATOM 2091 N N . GLN A 1 284 ? -37.527 7.975 8.679 1.00 94.81 284 GLN A N 1
ATOM 2092 C CA . GLN A 1 284 ? -38.593 8.863 9.131 1.00 94.81 284 GLN A CA 1
ATOM 2093 C C . GLN A 1 284 ? -39.953 8.177 8.990 1.00 94.81 284 GLN A C 1
ATOM 2095 O O . GLN A 1 284 ? -40.310 7.711 7.909 1.00 94.81 284 GLN A O 1
ATOM 2100 N N . HIS A 1 285 ? -40.723 8.150 10.077 1.00 95.12 285 HIS A N 1
ATOM 2101 C CA . HIS A 1 285 ? -42.058 7.562 10.123 1.00 95.12 285 HIS A CA 1
ATOM 2102 C C . HIS A 1 285 ? -42.970 8.387 11.031 1.00 95.12 285 HIS A C 1
ATOM 2104 O O . HIS A 1 285 ? -42.589 8.713 12.153 1.00 95.12 285 HIS A O 1
ATOM 2110 N N . ASP A 1 286 ? -44.144 8.771 10.524 1.00 95.19 286 ASP A N 1
ATOM 2111 C CA . ASP A 1 286 ? -45.148 9.575 11.236 1.00 95.19 286 ASP A CA 1
ATOM 2112 C C . ASP A 1 286 ? -44.569 10.820 11.934 1.00 95.19 286 ASP A C 1
ATOM 2114 O O . ASP A 1 286 ? -44.832 11.112 13.100 1.00 95.19 286 ASP A O 1
ATOM 2118 N N . GLY A 1 287 ? -43.712 11.552 11.214 1.00 93.75 287 GLY A N 1
ATOM 2119 C CA . GLY A 1 287 ? -43.056 12.764 11.718 1.00 93.75 287 GLY A CA 1
ATOM 2120 C C . GLY A 1 287 ? -41.951 12.516 12.752 1.00 93.75 287 GLY A C 1
ATOM 2121 O O . GLY A 1 287 ? -41.301 13.467 13.176 1.00 93.75 287 GLY A O 1
ATOM 2122 N N . THR A 1 288 ? -41.691 11.261 13.118 1.00 94.62 288 THR A N 1
ATOM 2123 C CA . THR A 1 288 ? -40.633 10.864 14.049 1.00 94.62 288 THR A CA 1
ATOM 2124 C C . THR A 1 288 ? -39.428 10.327 13.286 1.00 94.62 288 THR A C 1
ATOM 2126 O O . THR A 1 288 ? -39.568 9.548 12.343 1.00 94.62 288 THR A O 1
ATOM 2129 N N . LEU A 1 289 ? -38.230 10.749 13.693 1.00 94.88 289 LEU A N 1
ATOM 2130 C CA . LEU A 1 289 ? -36.978 10.258 13.133 1.00 94.88 289 LEU A CA 1
ATOM 2131 C C . LEU A 1 289 ? -36.431 9.116 13.994 1.00 94.88 289 LEU A C 1
ATOM 2133 O O . LEU A 1 289 ? -36.178 9.279 15.189 1.00 94.88 289 LEU A O 1
ATOM 2137 N N . TYR A 1 290 ? -36.229 7.969 13.364 1.00 95.75 290 TYR A N 1
ATOM 2138 C CA . TYR A 1 290 ? -35.603 6.791 13.944 1.00 95.75 290 TYR A CA 1
ATOM 2139 C C . TYR A 1 290 ? -34.225 6.584 13.329 1.00 95.75 290 TYR A C 1
ATOM 2141 O O . TYR A 1 290 ? -33.967 6.981 12.192 1.00 95.75 290 TYR A O 1
ATOM 2149 N N . VAL A 1 291 ? -33.351 5.922 14.073 1.00 94.31 291 VAL A N 1
ATOM 2150 C CA . VAL A 1 291 ? -32.071 5.430 13.581 1.00 94.31 291 VAL A CA 1
ATOM 2151 C C . VAL A 1 291 ? -31.968 3.948 13.900 1.00 94.31 291 VAL A C 1
ATOM 2153 O O . VAL A 1 291 ? -32.079 3.536 15.053 1.00 94.31 291 VAL A O 1
ATOM 2156 N N . PHE A 1 292 ? -31.793 3.145 12.860 1.00 94.81 292 PHE A N 1
ATOM 2157 C CA . PHE A 1 292 ? -31.388 1.752 12.977 1.00 94.81 292 PHE A CA 1
ATOM 2158 C C . PHE A 1 292 ? -29.866 1.702 12.969 1.00 94.81 292 PHE A C 1
ATOM 2160 O O . PHE A 1 292 ? -29.239 2.477 12.250 1.00 94.81 292 PHE A O 1
ATOM 2167 N N . TYR A 1 293 ? -29.269 0.830 13.771 1.00 93.69 293 TYR A N 1
ATOM 2168 C CA . TYR A 1 293 ? -27.816 0.703 13.850 1.00 93.69 293 TYR A CA 1
ATOM 2169 C C . TYR A 1 293 ? -27.412 -0.729 14.197 1.00 93.69 293 TYR A C 1
ATOM 2171 O O . TYR A 1 293 ? -28.132 -1.445 14.902 1.00 93.69 293 TYR A O 1
ATOM 2179 N N . GLU A 1 294 ? -26.246 -1.147 13.706 1.00 94.38 294 GLU A N 1
ATOM 2180 C CA . GLU A 1 294 ? -25.633 -2.404 14.118 1.00 94.38 294 GLU A CA 1
ATOM 2181 C C . GLU A 1 294 ? -25.069 -2.255 15.532 1.00 94.38 294 GLU A C 1
ATOM 2183 O O . GLU A 1 294 ? -24.294 -1.345 15.816 1.00 94.38 294 GLU A O 1
ATOM 2188 N N . VAL A 1 295 ? -25.432 -3.181 16.413 1.00 93.19 295 VAL A N 1
ATOM 2189 C CA . VAL A 1 295 ? -24.822 -3.390 17.722 1.00 93.19 295 VAL A CA 1
ATOM 2190 C C . VAL A 1 295 ? -23.951 -4.630 17.649 1.00 93.19 295 VAL A C 1
ATOM 2192 O O . VAL A 1 295 ? -24.445 -5.763 17.627 1.00 93.19 295 VAL A O 1
ATOM 2195 N N . TYR A 1 296 ? -22.640 -4.423 17.671 1.00 91.31 296 TYR A N 1
ATOM 2196 C CA . TYR A 1 296 ? -21.692 -5.515 17.807 1.00 91.31 296 TYR A CA 1
ATOM 2197 C C . TYR A 1 296 ? -21.411 -5.782 19.283 1.00 91.31 296 TYR A C 1
ATOM 2199 O O . TYR A 1 296 ? -20.822 -4.961 19.993 1.00 91.31 296 TYR A O 1
ATOM 2207 N N . ASP A 1 297 ? -21.824 -6.959 19.733 1.00 88.56 297 ASP A N 1
ATOM 2208 C CA . ASP A 1 297 ? -21.604 -7.461 21.083 1.00 88.56 297 ASP A CA 1
ATOM 2209 C C . ASP A 1 297 ? -20.264 -8.212 21.129 1.00 88.56 297 ASP A C 1
ATOM 2211 O O . ASP A 1 297 ? -20.031 -9.164 20.375 1.00 88.56 297 ASP A O 1
ATOM 2215 N N . TYR A 1 298 ? -19.355 -7.769 22.000 1.00 83.62 298 TYR A N 1
ATOM 2216 C CA . TYR A 1 298 ? -18.003 -8.326 22.071 1.00 83.62 298 TYR A CA 1
ATOM 2217 C C . TYR A 1 298 ? -17.923 -9.684 22.771 1.00 83.62 298 TYR A C 1
ATOM 2219 O O . TYR A 1 298 ? -16.981 -10.434 22.493 1.00 83.62 298 TYR A O 1
ATOM 2227 N N . ASP A 1 299 ? -18.888 -10.012 23.628 1.00 85.94 299 ASP A N 1
ATOM 2228 C CA . ASP A 1 299 ? -18.937 -11.293 24.332 1.00 85.94 299 ASP A CA 1
ATOM 2229 C C . ASP A 1 299 ? -19.357 -12.398 23.362 1.00 85.94 299 ASP A C 1
ATOM 2231 O O . ASP A 1 299 ? -18.734 -13.459 23.281 1.00 85.94 299 ASP A O 1
ATOM 2235 N N . THR A 1 300 ? -20.377 -12.120 22.552 1.00 88.75 300 THR A N 1
ATOM 2236 C CA . THR A 1 300 ? -20.879 -13.053 21.537 1.00 88.75 300 THR A CA 1
ATOM 2237 C C . THR A 1 300 ? -20.122 -12.970 20.211 1.00 88.75 300 THR A C 1
ATOM 2239 O O . THR A 1 300 ? -20.212 -13.898 19.403 1.00 88.75 300 THR A O 1
ATOM 2242 N N . ARG A 1 301 ? -19.368 -11.882 19.987 1.00 89.50 301 ARG A N 1
ATOM 2243 C CA . ARG A 1 301 ? -18.693 -11.528 18.725 1.00 89.50 301 ARG A CA 1
ATOM 2244 C C . ARG A 1 301 ? -19.653 -11.486 17.532 1.00 89.50 301 ARG A C 1
ATOM 2246 O O . ARG A 1 301 ? -19.341 -11.995 16.452 1.00 89.50 301 ARG A O 1
ATOM 2253 N N . ARG A 1 302 ? -20.857 -10.944 17.734 1.00 91.44 302 ARG A N 1
ATOM 2254 C CA . ARG A 1 302 ? -21.932 -10.914 16.729 1.00 91.44 302 ARG A CA 1
ATOM 2255 C C . ARG A 1 302 ? -22.634 -9.557 16.694 1.00 91.44 302 ARG A C 1
ATOM 2257 O O . ARG A 1 302 ? -22.882 -8.958 17.736 1.00 91.44 302 ARG A O 1
ATOM 2264 N N . GLY A 1 303 ? -22.972 -9.131 15.480 1.00 93.19 303 GLY A N 1
ATOM 2265 C CA . GLY A 1 303 ? -23.790 -7.964 15.180 1.00 93.19 303 GLY A CA 1
ATOM 2266 C C . GLY A 1 303 ? -25.272 -8.322 15.209 1.00 93.19 303 GLY A C 1
ATOM 2267 O O . GLY A 1 303 ? -25.666 -9.420 14.796 1.00 93.19 303 GLY A O 1
ATOM 2268 N N . HIS A 1 304 ? -26.084 -7.411 15.734 1.00 94.81 304 HIS A N 1
ATOM 2269 C CA . HIS A 1 304 ? -27.544 -7.411 15.643 1.00 94.81 304 HIS A CA 1
ATOM 2270 C C . HIS A 1 304 ? -28.039 -5.986 15.402 1.00 94.81 304 HIS A C 1
ATOM 2272 O O . HIS A 1 304 ? -27.277 -5.045 15.574 1.00 94.81 304 HIS A O 1
ATOM 2278 N N . LEU A 1 305 ? -29.292 -5.821 14.987 1.00 95.44 305 LEU A N 1
ATOM 2279 C CA . LEU A 1 305 ? -29.856 -4.504 14.707 1.00 95.44 305 LEU A CA 1
ATOM 2280 C C . LEU A 1 305 ? -30.709 -4.034 15.876 1.00 95.44 305 LEU A C 1
ATOM 2282 O O . LEU A 1 305 ? -31.691 -4.696 16.229 1.00 95.44 305 LEU A O 1
ATOM 2286 N N . ASP A 1 306 ? -30.370 -2.866 16.401 1.00 95.50 306 ASP A N 1
ATOM 2287 C CA . ASP A 1 306 ? -31.202 -2.109 17.328 1.00 95.50 306 ASP A CA 1
ATOM 2288 C C . ASP A 1 306 ? -31.773 -0.873 16.622 1.00 95.50 306 ASP A C 1
ATOM 2290 O O . ASP A 1 306 ? -31.323 -0.463 15.549 1.00 95.50 306 ASP A O 1
ATOM 2294 N N . VAL A 1 307 ? -32.806 -0.295 17.227 1.00 96.06 307 VAL A N 1
ATOM 2295 C CA . VAL A 1 307 ? -33.420 0.954 16.786 1.00 96.06 307 VAL A CA 1
ATOM 2296 C C . VAL A 1 307 ? -33.501 1.930 17.948 1.00 96.06 307 VAL A C 1
ATOM 2298 O O . VAL A 1 307 ? -33.819 1.563 19.081 1.00 96.06 307 VAL A O 1
ATOM 2301 N N . GLY A 1 308 ? -33.220 3.193 17.658 1.00 95.44 308 GLY A N 1
ATOM 2302 C CA . GLY A 1 308 ? -33.387 4.315 18.567 1.00 95.44 308 GLY A CA 1
ATOM 2303 C C . GLY A 1 308 ? -34.232 5.410 17.933 1.00 95.44 308 GLY A C 1
ATOM 2304 O O . GLY A 1 308 ? -34.332 5.521 16.711 1.00 95.44 308 GLY A O 1
ATOM 2305 N N . ARG A 1 309 ? -34.849 6.236 18.771 1.00 96.12 309 ARG A N 1
ATOM 2306 C CA . ARG A 1 309 ? -35.509 7.472 18.355 1.00 96.12 309 ARG A CA 1
ATOM 2307 C C . ARG A 1 309 ? -34.534 8.630 18.501 1.00 96.12 309 ARG A C 1
ATOM 2309 O O . ARG A 1 309 ? -33.951 8.788 19.570 1.00 96.12 309 ARG A O 1
ATOM 2316 N N . VAL A 1 310 ? -34.374 9.436 17.459 1.00 93.75 310 VAL A N 1
ATOM 2317 C CA . VAL A 1 310 ? -33.549 10.647 17.515 1.00 93.75 310 VAL A CA 1
ATOM 2318 C C . VAL A 1 310 ? -34.319 11.738 18.258 1.00 93.75 310 VAL A C 1
ATOM 2320 O O . VAL A 1 310 ? -35.487 11.994 17.968 1.00 93.75 310 VAL A O 1
ATOM 2323 N N . GLU A 1 311 ? -33.664 12.386 19.213 1.00 88.38 311 GLU A N 1
ATOM 2324 C CA . GLU A 1 311 ? -34.200 13.520 19.970 1.00 88.38 311 GLU A CA 1
ATOM 2325 C C . GLU A 1 311 ? -33.155 14.624 19.977 1.00 88.38 311 GLU A C 1
ATOM 2327 O O . GLU A 1 311 ? -32.015 14.299 20.247 1.00 88.38 311 GLU A O 1
ATOM 2332 N N . ALA A 1 312 ? -33.522 15.887 19.721 1.00 81.88 312 ALA A N 1
ATOM 2333 C CA . ALA A 1 312 ? -32.640 17.069 19.738 1.00 81.88 312 ALA A CA 1
ATOM 2334 C C . ALA A 1 312 ? -31.129 16.755 19.630 1.00 81.88 312 ALA A C 1
ATOM 2336 O O . ALA A 1 312 ? -30.637 16.594 18.524 1.00 81.88 312 ALA A O 1
ATOM 2337 N N . ASP A 1 313 ? -30.418 16.586 20.749 1.00 80.88 313 ASP A N 1
ATOM 2338 C CA . ASP A 1 313 ? -28.963 16.362 20.779 1.00 80.88 313 ASP A CA 1
ATOM 2339 C C . ASP A 1 313 ? -28.546 14.933 21.172 1.00 80.88 313 ASP A C 1
ATOM 2341 O O . ASP A 1 313 ? -27.456 14.702 21.693 1.00 80.88 313 ASP A O 1
ATOM 2345 N N . GLY A 1 314 ? -29.407 13.946 20.941 1.00 88.25 314 GLY A N 1
ATOM 2346 C CA . GLY A 1 314 ? -29.146 12.558 21.281 1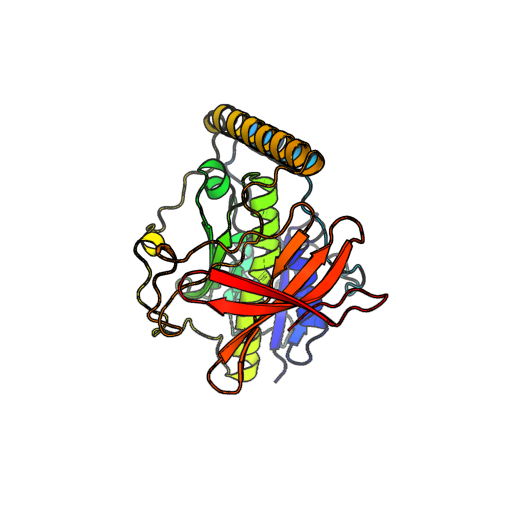.00 88.25 314 GLY A CA 1
ATOM 2347 C C . GLY A 1 314 ? -30.110 11.556 20.655 1.00 88.25 314 GLY A C 1
ATOM 2348 O O . GLY A 1 314 ? -30.778 11.781 19.645 1.00 88.25 314 GLY A O 1
ATOM 2349 N N . MET A 1 315 ? -30.141 10.382 21.270 1.00 91.19 315 MET A N 1
ATOM 2350 C CA . MET A 1 315 ? -30.962 9.266 20.837 1.00 91.19 315 MET A CA 1
ATOM 2351 C C . MET A 1 315 ? -31.464 8.508 22.058 1.00 91.19 315 MET A C 1
ATOM 2353 O O . MET A 1 315 ? -30.701 8.244 22.987 1.00 91.19 315 MET A O 1
ATOM 2357 N N . VAL A 1 316 ? -32.730 8.107 22.020 1.00 93.44 316 VAL A N 1
ATOM 2358 C CA . VAL A 1 316 ? -33.329 7.189 22.987 1.00 93.44 316 VAL A CA 1
ATOM 2359 C C . VAL A 1 316 ? -33.389 5.793 22.364 1.00 93.44 316 VAL A C 1
ATOM 2361 O O . VAL A 1 316 ? -34.165 5.594 21.426 1.00 93.44 316 VAL A O 1
ATOM 2364 N N . PRO A 1 317 ? -32.595 4.817 22.846 1.00 92.94 317 PRO A N 1
ATOM 2365 C CA . PRO A 1 317 ? -32.691 3.433 22.391 1.00 92.94 317 PRO A CA 1
ATOM 2366 C C . PRO A 1 317 ? -34.092 2.866 22.655 1.00 92.94 317 PRO A C 1
ATOM 2368 O O . PRO A 1 317 ? -34.611 2.977 23.764 1.00 92.94 317 PRO A O 1
ATOM 2371 N N . LEU A 1 318 ? -34.698 2.245 21.644 1.00 95.69 318 LEU A N 1
ATOM 2372 C CA . LEU A 1 318 ? -36.001 1.575 21.743 1.00 95.69 318 LEU A CA 1
ATOM 2373 C C . LEU A 1 318 ? -35.854 0.051 21.868 1.00 95.69 318 LEU A C 1
ATOM 2375 O O . LEU A 1 318 ? -36.771 -0.614 22.345 1.00 95.69 318 LEU A O 1
ATOM 2379 N N . GLY A 1 319 ? -34.697 -0.492 21.476 1.00 94.75 319 GLY A N 1
ATOM 2380 C CA . GLY A 1 319 ? -34.315 -1.891 21.662 1.00 94.75 319 GLY A CA 1
ATOM 2381 C C . GLY A 1 319 ? -34.022 -2.618 20.353 1.00 94.75 319 GLY A C 1
ATOM 2382 O O . GLY A 1 319 ? -33.825 -2.004 19.305 1.00 94.75 319 GLY A O 1
ATOM 2383 N N . THR A 1 320 ? -33.997 -3.947 20.424 1.00 95.62 320 THR A N 1
ATOM 2384 C CA . THR A 1 320 ? -33.623 -4.812 19.303 1.00 95.62 320 THR A CA 1
ATOM 2385 C C . THR A 1 320 ? -34.706 -4.903 18.242 1.00 95.62 320 THR A C 1
ATOM 2387 O O . THR A 1 320 ? -35.788 -5.439 18.477 1.00 95.62 320 THR A O 1
ATOM 2390 N N . ALA A 1 321 ? -34.363 -4.447 17.040 1.00 95.06 321 ALA A N 1
ATOM 2391 C CA . ALA A 1 321 ? -35.171 -4.593 15.840 1.00 95.06 321 ALA A CA 1
ATOM 2392 C C . ALA A 1 321 ? -35.017 -5.994 15.224 1.00 95.06 321 ALA A C 1
ATOM 2394 O O . ALA A 1 321 ? -36.005 -6.612 14.826 1.00 95.06 321 ALA A O 1
ATOM 2395 N N . LEU A 1 322 ? -33.787 -6.524 15.157 1.00 94.62 322 LEU A N 1
ATOM 2396 C CA . LEU A 1 322 ? -33.515 -7.846 14.589 1.00 94.62 322 LEU A CA 1
ATOM 2397 C C . LEU A 1 322 ? -32.271 -8.495 15.205 1.00 94.62 322 LEU A C 1
ATOM 2399 O O . LEU A 1 322 ? -31.159 -7.992 15.076 1.00 94.62 322 LEU A O 1
ATOM 2403 N N . LYS A 1 323 ? -32.439 -9.689 15.782 1.00 94.62 323 LYS A N 1
ATOM 2404 C CA . LYS A 1 323 ? -31.341 -10.520 16.296 1.00 94.62 323 LYS A CA 1
ATOM 2405 C C . LYS A 1 323 ? -31.466 -11.950 15.790 1.00 94.62 323 LYS A C 1
ATOM 2407 O O . LYS A 1 323 ? -32.553 -12.528 15.772 1.00 94.62 323 LYS A O 1
ATOM 2412 N N . ARG A 1 324 ? -30.346 -12.524 15.352 1.00 94.12 324 ARG A N 1
ATOM 2413 C CA . ARG A 1 324 ? -30.265 -13.869 14.767 1.00 94.12 324 ARG A CA 1
ATOM 2414 C C . ARG A 1 324 ? -29.181 -14.701 15.464 1.00 94.12 324 ARG A C 1
ATOM 2416 O O . ARG A 1 324 ? -28.289 -14.138 16.095 1.00 94.12 324 ARG A O 1
ATOM 2423 N N . PRO A 1 325 ? -29.221 -16.044 15.356 1.00 92.12 325 PRO A N 1
ATOM 2424 C CA . PRO A 1 325 ? -28.166 -16.912 15.888 1.00 92.12 325 PRO A CA 1
ATOM 2425 C C . PRO A 1 325 ? -26.864 -16.864 15.065 1.00 92.12 325 PRO A C 1
ATOM 2427 O O . PRO A 1 325 ? -25.936 -17.618 15.352 1.00 92.12 325 PRO A O 1
ATOM 2430 N N . TYR A 1 326 ? -26.785 -15.993 14.061 1.00 90.94 326 TYR A N 1
ATOM 2431 C CA . TYR A 1 326 ? -25.610 -15.693 13.248 1.00 90.94 326 TYR A CA 1
ATOM 2432 C C . TYR A 1 326 ? -25.373 -14.177 13.232 1.00 90.94 326 TYR A C 1
ATOM 2434 O O . TYR A 1 326 ? -26.282 -13.406 13.538 1.00 90.94 326 TYR A O 1
ATOM 2442 N N . HIS A 1 327 ? -24.142 -13.771 12.916 1.00 91.56 327 HIS A N 1
ATOM 2443 C CA . HIS A 1 327 ? -23.761 -12.362 12.813 1.00 91.56 327 HIS A CA 1
ATOM 2444 C C . HIS A 1 327 ? -24.544 -11.689 11.676 1.00 91.56 327 HIS A C 1
ATOM 2446 O O . HIS A 1 327 ? -24.582 -12.218 10.564 1.00 91.56 327 HIS A O 1
ATOM 2452 N N . LEU A 1 328 ? -25.169 -10.550 11.968 1.00 88.31 328 LEU A N 1
ATOM 2453 C CA . LEU A 1 328 ? -25.738 -9.655 10.968 1.00 88.31 328 LEU A CA 1
ATOM 2454 C C . LEU A 1 328 ? -24.740 -8.526 10.727 1.00 88.31 328 LEU A C 1
ATOM 2456 O O . LEU A 1 328 ? -24.429 -7.816 11.675 1.00 88.31 328 LEU A O 1
ATOM 2460 N N . SER A 1 329 ? -24.276 -8.394 9.487 1.00 75.75 329 SER A N 1
ATOM 2461 C CA . SER A 1 329 ? -23.561 -7.217 8.994 1.00 75.75 329 SER A CA 1
ATOM 2462 C C . SER A 1 329 ? -24.527 -6.415 8.121 1.00 75.75 329 SER A C 1
ATOM 2464 O O . SER A 1 329 ? -25.090 -6.996 7.189 1.00 75.75 329 SER A O 1
ATOM 2466 N N . TYR A 1 330 ? -24.738 -5.139 8.431 1.00 65.94 330 TYR A N 1
ATOM 2467 C CA . TYR A 1 330 ? -25.536 -4.183 7.639 1.00 65.94 330 TYR A CA 1
ATOM 2468 C C . TYR A 1 330 ? -24.557 -3.219 6.918 1.00 65.94 330 TYR A C 1
ATOM 2470 O O . TYR A 1 330 ? -23.424 -3.094 7.385 1.00 65.94 330 TYR A O 1
ATOM 2478 N N . PRO A 1 331 ? -24.870 -2.586 5.765 1.00 51.50 331 PRO A N 1
ATOM 2479 C CA . PRO A 1 331 ? -26.179 -2.251 5.198 1.00 51.50 331 PRO A CA 1
ATOM 2480 C C . PRO A 1 331 ? -26.966 -3.391 4.549 1.00 51.50 331 PRO A C 1
ATOM 2482 O O . PRO A 1 331 ? -26.385 -4.463 4.281 1.00 51.50 331 PRO A O 1
#

Secondary structure (DSSP, 8-state):
-PEEEEEEEETTSPPPHHHHHHHHHHHH-TTEEEEEEEEEPPPPP---HHHHHHHHHHHHHSPPP----S-----PPPPBB--SSPPTTEEEEEESS--GGGGGGGGTSTT-EEEEGGGSTTTTHHHHHTT-SEEEEEEEEE-TTS--EEEEEEEEEPPSSHHHHHHHHHHHHHHHHHHHHHHHHHHSS--PPPTTS----GGGG-----PPPPPGGGHHHHHHHHHHHHHHHHHHHHHHHTT--TT---EEE--S-TTT--GGGPEEEPPPTTEEEEEEEEEEETTEEEEEEEEEETTTTEEEEEEEEEETTEEEEEEEEE--SS-----

pLDDT: mean 86.31, std 13.28, range [37.88, 98.12]